Protein AF-A0A9Q1DW00-F1 (afdb_monomer_lite)

Secondary structure (DSSP, 8-state):
--HHHHHTTS-HHHHHHHHHH--SSS-HHHHHHTHHHHHTS-HHHHTT-HHHHHHHHHHHHHHHHHHHHHHHHTT-HHHHHHHHHHHHHHHHHHSS-HHHHHHHHHHHHHHHHHHHHHHHHHHTTS---SHHHHHHHHHHHHHHHHHHHHHHHHHHHHHHHHHHHHHHHHHHHHHHHHHTT-SS---HHHHHHHHHHHHHHHHHHHHHHHHHHHHHHHHHHHHHHHHHHIIIIIHHHHHHHHHHHHTT-------HHHHHHHHHHHHHHHHHHHHHHHHHHHHHH---TT-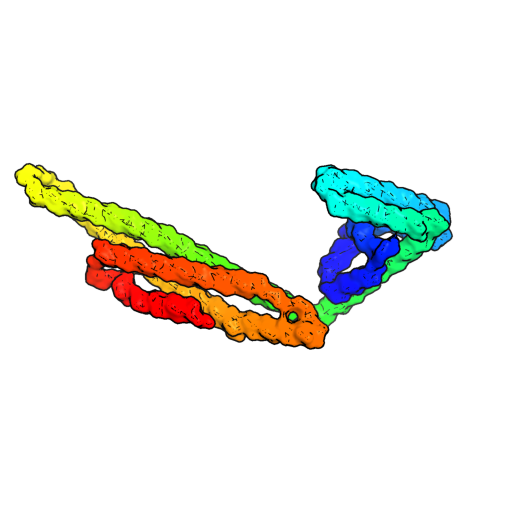HHHHHHHHHHHHHHHHHH-

Radius of gyration: 34.87 Å; chains: 1; bounding box: 71×35×104 Å

Sequence (310 aa):
MSQWFRLQQLESKYLEQVGQLYDDNFPMEIRQYLSHWIESHDWELAATNDSLATVRFHDLLAQLDDQYSRFALENNFLMQHNIRKIKRNLQDNFQEDPVHMAMIICSFLREEQKILAVAEKTEDNAGNSHSSVVVEKHKEMDHKVRDIKSRVQEIEQKIKSLEDLQDEHDFKYKTLQSREHEPNGTNQREIKREEMLIREMFIKMNMKREEVVRQMADVLNLVEQVENTLISEELPEWKRRHQIACIGGPPNACLDQLQTWFTSVAESLQQVRQHLKKLLELEQKYTYENDPITQKKSFLEDRTLLLFRT

pLDDT: mean 92.06, std 10.0, range [48.41, 98.69]

InterPro domains:
  IPR001217 Transcription factor STAT [PTHR11801] (1-309)
  IPR013799 STAT transcription factor, protein interaction [PF02865] (2-119)
  IPR013799 STAT transcription factor, protein interaction [SM00964] (2-122)
  IPR013800 STAT transcription factor, all-alpha domain [PF01017] (142-305)
  IPR015988 STAT transcription factor, coiled coil [SSF47655] (133-308)
  IPR036535 STAT transcription factor, N-terminal domain superfamily [G3DSA:1.10.532.10] (1-126)
  IPR036535 STAT transcription factor, N-terminal domain superfamily [SSF48092] (1-121)

Structure (mmCIF, N/CA/C/O backbone):
data_AF-A0A9Q1DW00-F1
#
_entry.id   AF-A0A9Q1DW00-F1
#
loop_
_atom_site.group_PDB
_atom_site.id
_atom_site.type_symbol
_atom_site.label_atom_id
_atom_site.label_alt_id
_atom_site.label_comp_id
_atom_site.label_asym_id
_atom_site.label_entity_id
_atom_site.label_seq_id
_atom_site.pdbx_PDB_ins_code
_atom_site.Cartn_x
_atom_site.Cartn_y
_atom_site.Cartn_z
_atom_site.occupancy
_atom_site.B_iso_or_equiv
_atom_site.auth_seq_id
_atom_site.auth_comp_id
_atom_site.auth_asym_id
_atom_site.auth_atom_id
_atom_site.pdbx_PDB_model_num
ATOM 1 N N . MET A 1 1 ? 18.967 21.085 -20.368 1.00 67.12 1 MET A N 1
ATOM 2 C CA . MET A 1 1 ? 18.198 19.835 -20.204 1.00 67.12 1 MET A CA 1
ATOM 3 C C . MET A 1 1 ? 18.508 18.986 -21.419 1.00 67.12 1 MET A C 1
ATOM 5 O O . MET A 1 1 ? 18.307 19.494 -22.518 1.00 67.12 1 MET A O 1
ATOM 9 N N . SER A 1 2 ? 19.103 17.809 -21.226 1.00 87.31 2 SER A N 1
ATOM 10 C CA . SER A 1 2 ? 19.575 16.956 -22.322 1.00 87.31 2 SER A CA 1
ATOM 11 C C . SER A 1 2 ? 18.419 16.453 -23.192 1.00 87.31 2 SER A C 1
ATOM 13 O O . SER A 1 2 ? 17.282 16.338 -22.724 1.00 87.31 2 SER A O 1
ATOM 15 N N . GLN A 1 3 ? 18.713 16.141 -24.453 1.00 93.19 3 GLN A N 1
ATOM 16 C CA . GLN A 1 3 ? 17.802 15.449 -25.367 1.00 93.19 3 GLN A CA 1
ATOM 17 C C . GLN A 1 3 ? 17.322 14.132 -24.746 1.00 93.19 3 GLN A C 1
ATOM 19 O O . GLN A 1 3 ? 16.131 13.830 -24.789 1.00 93.19 3 GLN A O 1
ATOM 24 N N . TRP A 1 4 ? 18.225 13.409 -24.078 1.00 95.50 4 TRP A N 1
ATOM 25 C CA . TRP A 1 4 ? 17.891 12.167 -23.382 1.00 95.50 4 TRP A CA 1
ATOM 26 C C . TRP A 1 4 ? 16.806 12.341 -22.325 1.00 95.50 4 TRP A C 1
ATOM 28 O O . TRP A 1 4 ? 15.846 11.578 -22.280 1.00 95.50 4 TRP A O 1
ATOM 38 N N . PHE A 1 5 ? 16.921 13.385 -21.500 1.00 92.56 5 PHE A N 1
ATOM 39 C CA . PHE A 1 5 ? 15.929 13.648 -20.464 1.00 92.56 5 PHE A CA 1
ATOM 40 C C . PHE A 1 5 ? 14.547 13.920 -21.066 1.00 92.56 5 PHE A C 1
ATOM 42 O O . PHE A 1 5 ? 13.551 13.467 -20.516 1.00 92.56 5 PHE A O 1
ATOM 49 N N . ARG A 1 6 ? 14.477 14.623 -22.206 1.00 93.00 6 ARG A N 1
ATOM 50 C CA . ARG A 1 6 ? 13.204 14.881 -22.899 1.00 93.00 6 ARG A CA 1
ATOM 51 C C . ARG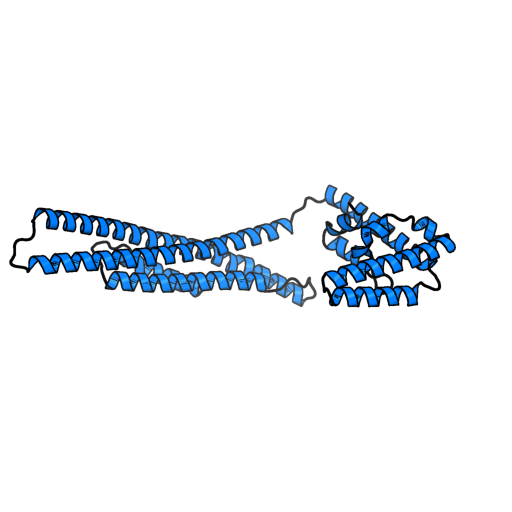 A 1 6 ? 12.566 13.592 -23.414 1.00 93.00 6 ARG A C 1
ATOM 53 O O . ARG A 1 6 ? 11.372 13.409 -23.222 1.00 93.00 6 ARG A O 1
ATOM 60 N N . LEU A 1 7 ? 13.357 12.686 -23.995 1.00 93.94 7 LEU A N 1
ATOM 61 C CA . LEU A 1 7 ? 12.866 11.377 -24.446 1.00 93.94 7 LEU A CA 1
ATOM 62 C C . LEU A 1 7 ? 12.265 10.570 -23.298 1.00 93.94 7 LEU A C 1
ATOM 64 O O . LEU A 1 7 ? 11.208 9.976 -23.464 1.00 93.94 7 LEU A O 1
ATOM 68 N N . GLN A 1 8 ? 12.897 10.597 -22.122 1.00 91.88 8 GLN A N 1
ATOM 69 C CA . GLN A 1 8 ? 12.427 9.874 -20.937 1.00 91.88 8 GLN A CA 1
ATOM 70 C C . GLN A 1 8 ? 11.078 10.362 -20.391 1.00 91.88 8 GLN A C 1
ATOM 72 O O . GLN A 1 8 ? 10.478 9.664 -19.578 1.00 91.88 8 GLN A O 1
ATOM 77 N N . GLN A 1 9 ? 10.603 11.539 -20.810 1.00 89.19 9 GLN A N 1
ATOM 78 C CA . GLN A 1 9 ? 9.283 12.054 -20.432 1.00 89.19 9 GLN A CA 1
ATOM 79 C C . GLN A 1 9 ? 8.170 11.633 -21.404 1.00 89.19 9 GLN A C 1
ATOM 81 O O . GLN A 1 9 ? 7.004 11.909 -21.135 1.00 89.19 9 GLN A O 1
ATOM 86 N N . LEU A 1 10 ? 8.505 10.990 -22.527 1.00 89.50 10 LEU A N 1
ATOM 87 C CA . LEU A 1 10 ? 7.523 10.586 -23.530 1.00 89.50 10 LEU A CA 1
ATOM 88 C C . LEU A 1 10 ? 6.699 9.368 -23.085 1.00 89.50 10 LEU A C 1
ATOM 90 O O . LEU A 1 10 ? 7.111 8.567 -22.246 1.00 89.50 10 LEU A O 1
ATOM 94 N N . GLU A 1 11 ? 5.533 9.185 -23.711 1.00 84.19 11 GLU A N 1
ATOM 95 C CA . GLU A 1 11 ? 4.703 7.991 -23.524 1.00 84.19 11 GLU A CA 1
ATOM 96 C C . GLU A 1 11 ? 5.436 6.689 -23.904 1.00 84.19 11 GLU A C 1
ATOM 98 O O . GLU A 1 11 ? 6.270 6.663 -24.813 1.00 84.19 11 GLU A O 1
ATOM 103 N N . SER A 1 12 ? 5.032 5.569 -23.285 1.00 83.62 12 SER A N 1
ATOM 104 C CA . SER A 1 12 ? 5.623 4.230 -23.487 1.00 83.62 12 SER A CA 1
ATOM 105 C C . SER A 1 12 ? 5.808 3.845 -24.959 1.00 83.62 12 SER A C 1
ATOM 107 O O . SER A 1 12 ? 6.826 3.264 -25.314 1.00 83.62 12 SER A O 1
ATOM 109 N N . LYS A 1 13 ? 4.865 4.215 -25.837 1.00 85.69 13 LYS A N 1
ATOM 110 C CA . LYS A 1 13 ? 4.931 3.905 -27.276 1.00 85.69 13 LYS A CA 1
ATOM 111 C C . LYS A 1 13 ? 6.138 4.539 -27.983 1.00 85.69 13 LYS A C 1
ATOM 113 O O . LYS A 1 13 ? 6.641 3.981 -28.951 1.00 85.69 13 LYS A O 1
ATOM 118 N N . TYR A 1 14 ? 6.591 5.705 -27.520 1.00 91.25 14 TYR A N 1
ATOM 119 C CA . TYR A 1 14 ? 7.783 6.372 -28.045 1.00 91.25 14 TYR A CA 1
ATOM 120 C C . TYR A 1 14 ? 9.047 5.832 -27.379 1.00 91.25 14 TYR A C 1
ATOM 122 O O . TYR A 1 14 ? 10.055 5.652 -28.054 1.00 91.25 14 TYR A O 1
ATOM 130 N N . LEU A 1 15 ? 8.984 5.503 -26.084 1.00 92.00 15 LEU A N 1
ATOM 131 C CA . LEU A 1 15 ? 10.088 4.846 -25.379 1.00 92.00 15 LEU A CA 1
ATOM 132 C C . LEU A 1 15 ? 10.423 3.474 -25.983 1.00 92.00 15 LEU A C 1
ATOM 134 O O . LEU A 1 15 ? 11.596 3.127 -26.074 1.00 92.00 15 LEU A O 1
ATOM 138 N N . GLU A 1 16 ? 9.428 2.721 -26.459 1.00 89.88 16 GLU A N 1
ATOM 139 C CA . GLU A 1 16 ? 9.647 1.477 -27.210 1.00 89.88 16 GLU A CA 1
ATOM 140 C C . GLU A 1 16 ? 10.412 1.716 -28.520 1.00 89.88 16 GLU A C 1
ATOM 142 O O . GLU A 1 16 ? 11.324 0.955 -28.837 1.00 89.88 16 GLU A O 1
ATOM 147 N N . GLN A 1 17 ? 10.100 2.792 -29.254 1.00 91.62 17 GLN A N 1
ATOM 148 C CA . GLN A 1 17 ? 10.843 3.166 -30.466 1.00 91.62 17 GLN A CA 1
ATOM 149 C C . GLN A 1 17 ? 12.286 3.554 -30.140 1.00 91.62 17 GLN A C 1
ATOM 151 O O . GLN A 1 17 ? 13.200 3.114 -30.829 1.00 91.62 17 GLN A O 1
ATOM 156 N N . VAL A 1 18 ? 12.506 4.315 -29.060 1.00 94.56 18 VAL A N 1
ATOM 157 C CA . VAL A 1 18 ? 13.859 4.616 -28.563 1.00 94.56 18 VAL A CA 1
ATOM 158 C C . VAL A 1 18 ? 14.589 3.322 -28.202 1.00 94.56 18 VAL A C 1
ATOM 160 O O . VAL A 1 18 ? 15.748 3.157 -28.566 1.00 94.56 18 VAL A O 1
ATOM 163 N N . GLY A 1 19 ? 13.910 2.378 -27.544 1.00 92.06 19 GLY A N 1
ATOM 164 C CA . GLY A 1 19 ? 14.457 1.070 -27.184 1.00 92.06 19 GLY A CA 1
ATOM 165 C C . GLY A 1 19 ? 14.949 0.251 -28.375 1.00 92.06 19 GLY A C 1
ATOM 166 O O . GLY A 1 19 ? 15.968 -0.416 -28.259 1.00 92.06 19 GLY A O 1
ATOM 167 N N . GLN A 1 20 ? 14.279 0.347 -29.525 1.00 92.81 20 GLN A N 1
ATOM 168 C CA . GLN A 1 20 ? 14.673 -0.352 -30.754 1.00 92.81 20 GLN A CA 1
ATOM 169 C C . GLN A 1 20 ? 15.932 0.224 -31.419 1.00 92.81 20 GLN A C 1
ATOM 171 O O . GLN A 1 20 ? 16.505 -0.443 -32.279 1.00 92.81 20 GLN A O 1
ATOM 176 N N . LEU A 1 21 ? 16.361 1.439 -31.053 1.00 93.38 21 LEU A N 1
ATOM 177 C CA . LEU A 1 21 ? 17.584 2.039 -31.594 1.00 93.38 21 LEU A CA 1
ATOM 178 C C . LEU A 1 21 ? 18.841 1.414 -30.988 1.00 93.38 21 LEU A C 1
ATOM 180 O O . LEU A 1 21 ? 19.841 1.283 -31.679 1.00 93.38 21 LEU A O 1
ATOM 184 N N . TYR A 1 22 ? 18.798 1.040 -29.710 1.00 94.62 22 TYR A N 1
ATOM 185 C CA . TYR A 1 22 ? 19.974 0.610 -28.960 1.00 94.62 22 TYR A CA 1
ATOM 186 C C . TYR A 1 22 ? 20.092 -0.915 -28.928 1.00 94.62 22 TYR A C 1
ATOM 188 O O . TYR A 1 22 ? 19.136 -1.614 -28.593 1.00 94.62 22 TYR A O 1
ATOM 196 N N . ASP A 1 23 ? 21.285 -1.426 -29.227 1.00 90.56 23 ASP A N 1
ATOM 197 C CA . ASP A 1 23 ? 21.598 -2.854 -29.281 1.00 90.56 23 ASP A CA 1
ATOM 198 C C . ASP A 1 23 ? 22.891 -3.183 -28.506 1.00 90.56 23 ASP A C 1
ATOM 200 O O . ASP A 1 23 ? 23.482 -2.332 -27.841 1.00 90.56 23 ASP A O 1
ATOM 204 N N . ASP A 1 24 ? 23.350 -4.435 -28.584 1.00 85.88 24 ASP A N 1
ATOM 205 C CA . ASP A 1 24 ? 24.580 -4.875 -27.913 1.00 85.88 24 ASP A CA 1
ATOM 206 C C . ASP A 1 24 ? 25.859 -4.214 -28.471 1.00 85.88 24 ASP A C 1
ATOM 208 O O . ASP A 1 24 ? 26.897 -4.229 -27.796 1.00 85.88 24 ASP A O 1
ATOM 212 N N . ASN A 1 25 ? 25.806 -3.641 -29.682 1.00 83.00 25 ASN A N 1
ATOM 213 C CA . ASN A 1 25 ? 26.941 -2.962 -30.306 1.00 83.00 25 ASN A CA 1
ATOM 214 C C . ASN A 1 25 ? 27.096 -1.550 -29.745 1.00 83.00 25 ASN A C 1
ATOM 216 O O . ASN A 1 25 ? 28.211 -1.143 -29.419 1.00 83.00 25 ASN A O 1
ATOM 220 N N . PHE A 1 26 ? 25.990 -0.821 -29.587 1.00 90.38 26 PHE A N 1
ATOM 221 C CA . PHE A 1 26 ? 25.974 0.478 -28.922 1.00 90.38 26 PHE A CA 1
ATOM 222 C C . PHE A 1 26 ? 24.875 0.523 -27.843 1.00 90.38 26 PHE A C 1
ATOM 224 O O . PHE A 1 26 ? 23.755 0.962 -28.112 1.00 90.38 26 PHE A O 1
ATOM 231 N N . PRO A 1 27 ? 25.185 0.071 -26.613 1.00 92.31 27 PRO A N 1
ATOM 232 C CA . PRO A 1 27 ? 24.186 -0.131 -25.569 1.00 92.31 27 PRO A CA 1
ATOM 233 C C . PRO A 1 27 ? 23.632 1.174 -24.987 1.00 92.31 27 PRO A C 1
ATOM 235 O O . PRO A 1 27 ? 24.347 2.169 -24.808 1.00 92.31 27 PRO A O 1
ATOM 238 N N . MET A 1 28 ? 22.345 1.146 -24.627 1.00 95.00 28 MET A N 1
ATOM 239 C CA . MET A 1 28 ? 21.599 2.290 -24.086 1.00 95.00 28 MET A CA 1
ATOM 240 C C . MET A 1 28 ? 22.220 2.850 -22.798 1.00 95.00 28 MET A C 1
ATOM 242 O O . MET A 1 28 ? 22.090 4.035 -22.502 1.00 95.00 28 MET A O 1
ATOM 246 N N . GLU A 1 29 ? 22.945 2.040 -22.033 1.00 94.75 29 GLU A N 1
ATOM 247 C CA . GLU A 1 29 ? 23.660 2.466 -20.834 1.00 94.75 29 GLU A CA 1
ATOM 248 C C . GLU A 1 29 ? 24.698 3.555 -21.137 1.00 94.75 29 GLU A C 1
ATOM 250 O O . GLU A 1 29 ? 24.840 4.497 -20.354 1.00 94.75 29 GLU A O 1
ATOM 255 N N . ILE A 1 30 ? 25.382 3.491 -22.289 1.00 93.75 30 ILE A N 1
ATOM 256 C CA . ILE A 1 30 ? 26.303 4.557 -22.717 1.00 93.75 30 ILE A CA 1
ATOM 257 C C . ILE A 1 30 ? 25.508 5.846 -22.912 1.00 93.75 30 ILE A C 1
ATOM 259 O O . ILE A 1 30 ? 25.873 6.898 -22.382 1.00 93.75 30 ILE A O 1
ATOM 263 N N . ARG A 1 31 ? 24.383 5.750 -23.630 1.00 94.44 31 ARG A N 1
ATOM 264 C CA . ARG A 1 31 ? 23.491 6.880 -23.880 1.00 94.44 31 ARG A CA 1
ATOM 265 C C . ARG A 1 31 ? 22.964 7.492 -22.583 1.00 94.44 31 ARG A C 1
ATOM 267 O O . ARG A 1 31 ? 22.965 8.716 -22.469 1.00 94.44 31 ARG A O 1
ATOM 274 N N . GLN A 1 32 ? 22.570 6.670 -21.610 1.00 94.81 32 GLN A N 1
ATOM 275 C CA . GLN A 1 32 ? 22.061 7.087 -20.303 1.00 94.81 32 GLN A CA 1
ATOM 276 C C . GLN A 1 32 ? 23.128 7.836 -19.495 1.00 94.81 32 GLN A C 1
ATOM 278 O O . GLN A 1 32 ? 22.909 8.982 -19.087 1.00 94.81 32 GLN A O 1
ATOM 283 N N . TYR A 1 33 ? 24.284 7.209 -19.260 1.00 94.44 33 TYR A N 1
ATOM 284 C CA . TYR A 1 33 ? 25.292 7.737 -18.335 1.00 94.44 33 TYR A CA 1
ATOM 285 C C . TYR A 1 33 ? 26.136 8.858 -18.931 1.00 94.44 33 TYR A C 1
ATOM 287 O O . TYR A 1 33 ? 26.574 9.751 -18.206 1.00 94.44 33 TYR A O 1
ATOM 295 N N . LEU A 1 34 ? 26.333 8.844 -20.249 1.00 95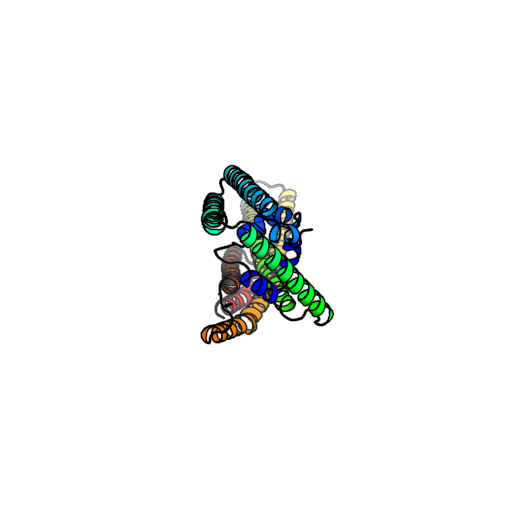.88 34 LEU A N 1
ATOM 296 C CA . LEU A 1 34 ? 27.145 9.829 -20.959 1.00 95.88 34 LEU A CA 1
ATOM 297 C C . LEU A 1 34 ? 26.303 10.774 -21.817 1.00 95.88 34 LEU A C 1
ATOM 299 O O . LEU A 1 34 ? 26.852 11.465 -22.667 1.00 95.88 34 LEU A O 1
ATOM 303 N N . SER A 1 35 ? 24.992 10.858 -21.571 1.00 96.00 35 SER A N 1
ATOM 304 C CA . SER A 1 35 ? 24.047 11.666 -22.357 1.00 96.00 35 SER A CA 1
ATOM 305 C C . SER A 1 35 ? 24.536 13.084 -22.649 1.00 96.00 35 SER A C 1
ATOM 307 O O . SER A 1 35 ? 24.574 13.498 -23.801 1.00 96.00 35 SER A O 1
ATOM 309 N N . HIS A 1 36 ? 24.960 13.809 -21.615 1.00 94.69 36 HIS A N 1
ATOM 310 C CA . HIS A 1 36 ? 25.426 15.189 -21.744 1.00 94.69 36 HIS A CA 1
ATOM 311 C C . HIS A 1 36 ? 26.722 15.304 -22.551 1.00 94.69 36 HIS A C 1
ATOM 313 O O . HIS A 1 36 ? 26.873 16.241 -23.327 1.00 94.69 36 HIS A O 1
ATOM 319 N N . TRP A 1 37 ? 27.648 14.358 -22.368 1.00 96.69 37 TRP A N 1
ATOM 320 C CA . TRP A 1 37 ? 28.915 14.338 -23.095 1.00 96.69 37 TRP A CA 1
ATOM 321 C C . TRP A 1 37 ? 28.694 13.956 -24.559 1.00 96.69 37 TRP A C 1
ATOM 323 O O . TRP A 1 37 ? 29.223 14.603 -25.450 1.00 96.69 37 TRP A O 1
ATOM 333 N N . ILE A 1 38 ? 27.861 12.954 -24.837 1.00 96.81 38 ILE A N 1
ATOM 334 C CA . ILE A 1 38 ? 27.510 12.571 -26.206 1.00 96.81 38 ILE A CA 1
ATOM 335 C C . ILE A 1 38 ? 26.862 13.757 -26.925 1.00 96.81 38 ILE A C 1
ATOM 337 O O . ILE A 1 38 ? 27.293 14.127 -28.009 1.00 96.81 38 ILE A O 1
ATOM 341 N N . GLU A 1 39 ? 25.879 14.410 -26.310 1.00 96.62 39 GLU A N 1
ATOM 342 C CA . GLU A 1 39 ? 25.156 15.526 -26.931 1.00 96.62 39 GLU A CA 1
ATOM 343 C C . GLU A 1 39 ? 26.013 16.789 -27.131 1.00 96.62 39 GLU A C 1
ATOM 345 O O . GLU A 1 39 ? 25.641 17.653 -27.922 1.00 96.62 39 GLU A O 1
ATOM 350 N N . SER A 1 40 ? 27.158 16.920 -26.451 1.00 96.25 40 SER A N 1
ATOM 351 C CA . SER A 1 40 ? 28.033 18.092 -26.586 1.00 96.25 40 SER A CA 1
ATOM 352 C C . SER A 1 40 ? 28.993 18.037 -27.780 1.00 96.25 40 SER A C 1
ATOM 354 O O . SER A 1 40 ? 29.743 18.991 -27.985 1.00 96.25 40 SER A O 1
ATOM 356 N N . HIS A 1 41 ? 29.024 16.939 -28.540 1.00 96.06 41 HIS A N 1
ATOM 357 C CA . HIS A 1 41 ? 29.973 16.740 -29.639 1.00 96.06 41 HIS A CA 1
ATOM 358 C C . HIS A 1 41 ? 29.303 16.751 -31.015 1.00 96.06 41 HIS A C 1
ATOM 360 O O . HIS A 1 41 ? 28.177 16.293 -31.191 1.00 96.06 41 HIS A O 1
ATOM 366 N N . ASP A 1 42 ? 30.047 17.234 -32.013 1.00 95.94 42 ASP A N 1
ATOM 367 C CA . ASP A 1 42 ? 29.646 17.201 -33.419 1.00 95.94 42 ASP A CA 1
ATOM 368 C C . ASP A 1 42 ? 29.978 15.836 -34.044 1.00 95.94 42 ASP A C 1
ATOM 370 O O . ASP A 1 42 ? 31.065 15.605 -34.587 1.00 95.94 42 ASP A O 1
ATOM 374 N N . TRP A 1 43 ? 29.034 14.905 -33.919 1.00 97.00 43 TRP A N 1
ATOM 375 C CA . TRP A 1 43 ? 29.163 13.559 -34.476 1.00 97.00 43 TRP A CA 1
ATOM 376 C C . TRP A 1 43 ? 29.035 13.516 -36.000 1.00 97.00 43 TRP A C 1
ATOM 378 O O . TRP A 1 43 ? 29.516 12.566 -36.608 1.00 97.00 43 TRP A O 1
ATOM 388 N N . GLU A 1 44 ? 28.437 14.530 -36.630 1.00 96.19 44 GLU A N 1
ATOM 389 C CA . GLU A 1 44 ? 28.362 14.624 -38.093 1.00 96.19 44 GLU A CA 1
ATOM 390 C C . GLU A 1 44 ? 29.743 14.920 -38.687 1.00 96.19 44 GLU A C 1
ATOM 392 O O . GLU A 1 44 ? 30.167 14.270 -39.647 1.00 96.19 44 GLU A O 1
ATOM 397 N N . LEU A 1 45 ? 30.495 15.824 -38.055 1.00 96.25 45 LEU A N 1
ATOM 398 C CA . LEU A 1 45 ? 31.888 16.060 -38.416 1.00 96.25 45 LEU A CA 1
ATOM 399 C C . LEU A 1 45 ? 32.770 14.840 -38.109 1.00 96.25 45 LEU A C 1
ATOM 401 O O . LEU A 1 45 ? 33.588 14.450 -38.942 1.00 96.25 45 LEU A O 1
ATOM 405 N N . ALA A 1 46 ? 32.603 14.210 -36.941 1.00 96.44 46 ALA A N 1
ATOM 406 C CA . ALA A 1 46 ? 33.376 13.017 -36.582 1.00 96.44 46 ALA A CA 1
ATOM 407 C C . ALA A 1 46 ? 33.121 11.845 -37.549 1.00 96.44 46 ALA A C 1
ATOM 409 O O . ALA A 1 46 ? 34.061 11.162 -37.935 1.00 96.44 46 ALA A O 1
ATOM 410 N N . ALA A 1 47 ? 31.888 11.667 -38.029 1.00 96.38 47 ALA A N 1
ATOM 411 C CA . ALA A 1 47 ? 31.523 10.623 -38.991 1.00 96.38 47 ALA A CA 1
ATOM 412 C C . ALA A 1 47 ? 32.167 10.782 -40.384 1.00 96.38 47 ALA A C 1
ATOM 414 O O . ALA A 1 47 ? 32.058 9.884 -41.214 1.00 96.38 47 ALA A O 1
ATOM 415 N N . THR A 1 48 ? 32.826 11.910 -40.667 1.00 95.81 48 THR A N 1
ATOM 416 C CA . THR A 1 48 ? 33.504 12.168 -41.951 1.00 95.81 48 THR A CA 1
ATOM 417 C C . THR A 1 48 ? 35.003 12.436 -41.803 1.00 95.81 48 THR A C 1
ATOM 419 O O . THR A 1 48 ? 35.693 12.648 -42.801 1.00 95.81 48 THR A O 1
ATOM 422 N N . ASN A 1 49 ? 35.530 12.405 -40.575 1.00 96.69 49 ASN A N 1
ATOM 423 C CA . ASN A 1 49 ? 36.925 12.698 -40.272 1.00 96.69 49 ASN A CA 1
ATOM 424 C C . ASN A 1 49 ? 37.518 11.632 -39.344 1.00 96.69 49 ASN A C 1
ATOM 426 O O . ASN A 1 49 ? 37.303 11.659 -38.134 1.00 96.69 49 ASN A O 1
ATOM 430 N N . ASP A 1 50 ? 38.336 10.756 -39.921 1.00 95.69 50 ASP A N 1
ATOM 431 C CA . ASP A 1 50 ? 38.984 9.626 -39.248 1.00 95.69 50 ASP A CA 1
ATOM 432 C C . ASP A 1 50 ? 39.804 10.020 -38.008 1.00 95.69 50 ASP A C 1
ATOM 434 O O . ASP A 1 50 ? 39.666 9.436 -36.930 1.00 95.69 50 ASP A O 1
ATOM 438 N N . SER A 1 51 ? 40.589 11.095 -38.118 1.00 96.19 51 SER A N 1
ATOM 439 C CA . SER A 1 51 ? 41.404 11.585 -37.001 1.00 96.19 51 SER A CA 1
ATOM 440 C C . SER A 1 51 ? 40.543 12.074 -35.834 1.00 96.19 51 SER A C 1
ATOM 442 O O . SER A 1 51 ? 40.840 11.790 -34.673 1.00 96.19 51 SER A O 1
ATOM 444 N N . LEU A 1 52 ? 39.442 12.769 -36.133 1.00 97.25 52 LEU A N 1
ATOM 445 C CA . LEU A 1 52 ? 38.518 13.259 -35.118 1.00 97.25 52 LEU A CA 1
ATOM 446 C C . LEU A 1 52 ? 37.711 12.110 -34.508 1.00 97.25 52 LEU A C 1
ATOM 448 O O . LEU A 1 52 ? 37.530 12.090 -33.292 1.00 97.25 52 LEU A O 1
ATOM 452 N N . ALA A 1 53 ? 37.262 11.152 -35.321 1.00 97.38 53 ALA A N 1
ATOM 453 C CA . ALA A 1 53 ? 36.564 9.959 -34.855 1.00 97.38 53 ALA A CA 1
ATOM 454 C C . ALA A 1 53 ? 37.428 9.152 -33.879 1.00 97.38 53 ALA A C 1
ATOM 456 O O . ALA A 1 53 ? 36.960 8.787 -32.802 1.00 97.38 53 ALA A O 1
ATOM 457 N N . THR A 1 54 ? 38.709 8.964 -34.205 1.00 97.94 54 THR A N 1
ATOM 458 C CA . THR A 1 54 ? 39.677 8.263 -33.350 1.00 97.94 54 THR A CA 1
ATOM 459 C C . THR A 1 54 ? 39.865 8.972 -32.009 1.00 97.94 54 THR A C 1
ATOM 461 O O . THR A 1 54 ? 39.813 8.338 -30.954 1.00 97.94 54 THR A O 1
ATOM 464 N N . VAL A 1 55 ? 40.017 10.303 -32.017 1.00 98.12 55 VAL A N 1
ATOM 465 C CA . VAL A 1 55 ? 40.100 11.093 -30.775 1.00 98.12 55 VAL A CA 1
ATOM 466 C C . VAL A 1 55 ? 38.824 10.934 -29.947 1.00 98.12 55 VAL A C 1
ATOM 468 O O . VAL A 1 55 ? 38.898 10.623 -28.761 1.00 98.12 55 VAL A O 1
ATOM 471 N N . ARG A 1 56 ? 37.646 11.069 -30.570 1.00 97.88 56 ARG A N 1
ATOM 472 C CA . ARG A 1 56 ? 36.353 10.937 -29.880 1.00 97.88 56 ARG A CA 1
ATOM 473 C C . ARG A 1 56 ? 36.116 9.547 -29.314 1.00 97.88 56 ARG A C 1
ATOM 475 O O . ARG A 1 56 ? 35.517 9.428 -28.249 1.00 97.88 56 ARG A O 1
ATOM 482 N N . PHE A 1 57 ? 36.588 8.511 -29.995 1.00 98.00 57 PHE A N 1
ATOM 483 C CA . PHE A 1 57 ? 36.525 7.144 -29.503 1.00 98.00 57 PHE A CA 1
ATOM 484 C C . PHE A 1 57 ? 37.343 6.971 -28.220 1.00 98.00 57 PHE A C 1
ATOM 486 O O . PHE A 1 57 ? 36.823 6.480 -27.219 1.00 98.00 57 PHE A O 1
ATOM 493 N N . HIS A 1 58 ? 38.588 7.446 -28.195 1.00 98.12 58 HIS A N 1
ATOM 494 C CA . HIS A 1 58 ? 39.399 7.384 -26.980 1.00 98.12 58 HIS A CA 1
ATOM 495 C C . HIS A 1 58 ? 38.860 8.277 -25.855 1.00 98.12 58 HIS A C 1
ATOM 497 O O . HIS A 1 58 ? 38.870 7.852 -24.698 1.00 98.12 58 HIS A O 1
ATOM 503 N N . ASP A 1 59 ? 38.320 9.456 -26.179 1.00 98.25 59 ASP A N 1
ATOM 504 C CA . ASP A 1 59 ? 37.638 10.307 -25.200 1.00 98.25 59 ASP A CA 1
ATOM 505 C C . ASP A 1 59 ? 36.432 9.576 -24.581 1.00 98.25 59 ASP A C 1
ATOM 507 O O . ASP A 1 59 ? 36.250 9.608 -23.364 1.00 98.25 59 ASP A O 1
ATOM 511 N N . LEU A 1 60 ? 35.634 8.866 -25.390 1.00 97.62 60 LEU A N 1
ATOM 512 C CA . LEU A 1 60 ? 34.503 8.065 -24.913 1.00 97.62 60 LEU A CA 1
ATOM 513 C C . LEU A 1 60 ? 34.962 6.953 -23.958 1.00 97.62 60 LEU A C 1
ATOM 515 O O . LEU A 1 60 ? 34.361 6.760 -22.900 1.00 97.62 60 LEU A O 1
ATOM 519 N N . LEU A 1 61 ? 36.043 6.240 -24.290 1.00 97.81 61 LEU A N 1
ATOM 520 C CA . LEU A 1 61 ? 36.609 5.216 -23.406 1.00 97.81 61 LEU A CA 1
ATOM 521 C C . LEU A 1 61 ? 37.078 5.810 -22.069 1.00 97.81 61 LEU A C 1
ATOM 523 O O . LEU A 1 61 ? 36.867 5.186 -21.029 1.00 97.81 61 LEU A O 1
ATOM 527 N N . ALA A 1 62 ? 37.659 7.012 -22.085 1.00 98.00 62 ALA A N 1
ATOM 528 C CA . ALA A 1 62 ? 38.049 7.726 -20.871 1.00 98.00 62 ALA A CA 1
ATOM 529 C C . ALA A 1 62 ? 36.826 8.157 -20.044 1.00 98.00 62 ALA A C 1
ATOM 531 O O . ALA A 1 62 ? 36.812 7.982 -18.827 1.00 98.00 62 ALA A O 1
ATOM 532 N N . GLN A 1 63 ? 35.753 8.628 -20.690 1.00 98.06 63 GLN A N 1
ATOM 533 C CA . GLN A 1 63 ? 34.492 8.910 -19.997 1.00 98.06 63 GLN A CA 1
ATOM 534 C C . GLN A 1 63 ? 33.920 7.659 -19.314 1.00 98.06 63 GLN A C 1
ATOM 536 O O . GLN A 1 63 ? 33.393 7.753 -18.207 1.00 98.06 63 GLN A O 1
ATOM 541 N N . LEU A 1 64 ? 34.040 6.479 -19.930 1.00 97.31 64 LEU A N 1
ATOM 542 C CA . LEU A 1 64 ? 33.621 5.220 -19.305 1.00 97.31 64 LEU A CA 1
ATOM 543 C C . LEU A 1 64 ? 34.488 4.847 -18.092 1.00 97.31 64 LEU A C 1
ATOM 545 O O . LEU A 1 64 ? 33.949 4.323 -17.118 1.00 97.31 64 LEU A O 1
ATOM 549 N N . ASP A 1 65 ? 35.789 5.146 -18.103 1.00 97.62 65 ASP A N 1
ATOM 550 C CA . ASP A 1 65 ? 36.666 4.951 -16.936 1.00 97.62 65 ASP A CA 1
ATOM 551 C C . ASP A 1 65 ? 36.296 5.879 -15.770 1.00 97.62 65 ASP A C 1
ATOM 553 O O . ASP A 1 65 ? 36.259 5.454 -14.606 1.00 97.62 65 ASP A O 1
ATOM 557 N N . ASP A 1 66 ? 35.941 7.127 -16.077 1.00 97.44 66 ASP A N 1
ATOM 558 C CA . ASP A 1 66 ? 35.435 8.073 -15.085 1.00 97.44 66 ASP A CA 1
ATOM 559 C C . ASP A 1 66 ? 34.110 7.583 -14.482 1.00 97.44 66 ASP A C 1
ATOM 561 O O . ASP A 1 66 ? 33.943 7.597 -13.258 1.00 97.44 66 ASP A O 1
ATOM 565 N N . GLN A 1 67 ? 33.172 7.093 -15.306 1.00 95.75 67 GLN A N 1
ATOM 566 C CA . GLN A 1 67 ? 31.914 6.515 -14.806 1.00 95.75 67 GLN A CA 1
ATOM 567 C C . GLN A 1 67 ? 32.144 5.245 -13.988 1.00 95.75 67 GLN A C 1
ATOM 569 O O . GLN A 1 67 ? 31.526 5.069 -12.938 1.00 95.75 67 GLN A O 1
ATOM 574 N N . TYR A 1 68 ? 33.065 4.379 -14.415 1.00 97.06 68 TYR A N 1
ATOM 575 C CA . TYR A 1 68 ? 33.453 3.202 -13.645 1.00 97.06 68 TYR A CA 1
ATOM 576 C C . TYR A 1 68 ? 33.945 3.596 -12.245 1.00 97.06 68 TYR A C 1
ATOM 578 O O . TYR A 1 68 ? 33.520 3.007 -11.249 1.00 97.06 68 TYR A O 1
ATOM 586 N N . SER A 1 69 ? 34.788 4.627 -12.157 1.00 97.19 69 SER A N 1
ATOM 587 C CA . SER A 1 69 ? 35.312 5.136 -10.885 1.00 97.19 69 SER A CA 1
ATOM 588 C C . SER A 1 69 ? 34.203 5.691 -9.987 1.00 97.19 69 SER A C 1
ATOM 590 O O . SER A 1 69 ? 34.210 5.447 -8.781 1.00 97.19 69 SER A O 1
ATOM 592 N N . ARG A 1 70 ? 33.196 6.365 -10.558 1.00 96.12 70 ARG A N 1
ATOM 593 C CA . ARG A 1 70 ? 32.008 6.821 -9.810 1.00 96.12 70 ARG A CA 1
ATOM 594 C C . ARG A 1 70 ? 31.215 5.646 -9.237 1.00 96.12 70 ARG A C 1
ATOM 596 O O . ARG A 1 70 ? 30.933 5.632 -8.042 1.00 96.12 70 ARG A O 1
ATOM 603 N N . PHE A 1 71 ? 30.950 4.610 -10.034 1.00 96.31 71 PHE A N 1
ATOM 604 C CA . PHE A 1 71 ? 30.271 3.406 -9.541 1.00 96.31 71 PHE A CA 1
ATOM 605 C C . PHE A 1 71 ? 31.100 2.610 -8.527 1.00 96.31 71 PHE A C 1
ATOM 607 O O . PHE A 1 71 ? 30.530 1.909 -7.686 1.00 96.31 71 PHE A O 1
ATOM 614 N N . ALA A 1 72 ? 32.430 2.711 -8.577 1.00 95.19 72 ALA A N 1
ATOM 615 C CA . ALA A 1 72 ? 33.313 2.161 -7.553 1.00 95.19 72 ALA A CA 1
ATOM 616 C C . ALA A 1 72 ? 33.141 2.872 -6.207 1.00 95.19 72 ALA A C 1
ATOM 618 O O . ALA A 1 72 ? 33.013 2.200 -5.185 1.00 95.19 72 ALA A O 1
ATOM 619 N N . LEU A 1 73 ? 33.050 4.206 -6.206 1.00 96.38 73 LEU A N 1
ATOM 620 C CA . LEU A 1 73 ? 32.785 4.990 -4.994 1.00 96.38 73 LEU A CA 1
ATOM 621 C C . LEU A 1 73 ? 31.412 4.670 -4.383 1.00 96.38 73 LEU A C 1
ATOM 623 O O . LEU A 1 73 ? 31.276 4.613 -3.163 1.00 96.38 73 LEU A O 1
ATOM 627 N N . GLU A 1 74 ? 30.410 4.408 -5.221 1.00 95.31 74 GLU A N 1
ATOM 628 C CA . GLU A 1 74 ? 29.056 4.024 -4.797 1.00 95.31 74 GLU A CA 1
ATOM 629 C C . GLU A 1 74 ? 28.932 2.541 -4.397 1.00 95.31 74 GLU A C 1
ATOM 631 O O . GLU A 1 74 ? 27.852 2.095 -4.014 1.00 95.31 74 GLU A O 1
ATOM 636 N N . ASN A 1 75 ? 30.012 1.753 -4.489 1.00 94.00 75 ASN A N 1
ATOM 637 C CA . ASN A 1 75 ? 30.002 0.295 -4.313 1.00 94.00 75 ASN A CA 1
ATOM 638 C C . ASN A 1 75 ? 28.968 -0.432 -5.201 1.00 94.00 75 ASN A C 1
ATOM 640 O O . ASN A 1 75 ? 28.485 -1.516 -4.865 1.00 94.00 75 ASN A O 1
ATOM 644 N N . ASN A 1 76 ? 28.638 0.132 -6.367 1.00 94.00 76 ASN A N 1
ATOM 645 C CA . ASN A 1 76 ? 27.656 -0.435 -7.285 1.00 94.00 76 ASN A CA 1
ATOM 646 C C . ASN A 1 76 ? 28.301 -1.493 -8.192 1.00 94.00 76 ASN A C 1
ATOM 648 O O . ASN A 1 76 ? 28.683 -1.227 -9.334 1.00 94.00 76 ASN A O 1
ATOM 652 N N . PHE A 1 77 ? 28.451 -2.707 -7.657 1.00 95.69 77 PHE A N 1
ATOM 653 C CA . PHE A 1 77 ? 29.120 -3.821 -8.337 1.00 95.69 77 PHE A CA 1
ATOM 654 C C . PHE A 1 77 ? 28.507 -4.152 -9.706 1.00 95.69 77 PHE A C 1
ATOM 656 O O . PHE A 1 77 ? 29.241 -4.390 -10.667 1.00 95.69 77 PHE A O 1
ATOM 663 N N . LEU A 1 78 ? 27.173 -4.134 -9.811 1.00 96.31 78 LEU A N 1
ATOM 664 C CA . LEU A 1 78 ? 26.467 -4.435 -11.057 1.00 96.31 78 LEU A CA 1
ATOM 665 C C . LEU A 1 78 ? 26.833 -3.429 -12.154 1.00 96.31 78 LEU A C 1
ATOM 667 O O . LEU A 1 78 ? 27.218 -3.825 -13.254 1.00 96.31 78 LEU A O 1
ATOM 671 N N . MET A 1 79 ? 26.781 -2.133 -11.841 1.00 94.81 79 MET A N 1
ATOM 672 C CA . MET A 1 79 ? 27.083 -1.090 -12.825 1.00 94.81 79 MET A CA 1
ATOM 673 C C . MET A 1 79 ? 28.567 -1.051 -13.190 1.00 94.81 79 MET A C 1
ATOM 675 O O . MET A 1 79 ? 28.903 -0.886 -14.361 1.00 94.81 79 MET A O 1
ATOM 679 N N . GLN A 1 80 ? 29.466 -1.319 -12.238 1.00 96.00 80 GLN A N 1
ATOM 680 C CA . GLN A 1 80 ? 30.893 -1.500 -12.530 1.00 96.00 80 GLN A CA 1
ATOM 681 C C . GLN A 1 80 ? 31.143 -2.647 -13.516 1.00 96.00 80 GLN A C 1
ATOM 683 O O . GLN A 1 80 ? 31.916 -2.498 -14.467 1.00 96.00 80 GLN A O 1
ATOM 688 N N . HIS A 1 81 ? 30.496 -3.795 -13.299 1.00 95.56 81 HIS A N 1
ATOM 689 C CA . HIS A 1 81 ? 30.600 -4.940 -14.198 1.00 95.56 81 HIS A CA 1
ATOM 690 C C . HIS A 1 81 ? 30.087 -4.593 -15.603 1.00 95.56 81 HIS A C 1
ATOM 692 O O . HIS A 1 81 ? 30.773 -4.873 -16.591 1.00 95.56 81 HIS A O 1
ATOM 698 N N . ASN A 1 82 ? 28.925 -3.939 -15.689 1.00 95.06 82 ASN A N 1
ATOM 699 C CA . ASN A 1 82 ? 28.307 -3.554 -16.956 1.00 95.06 82 ASN A CA 1
ATOM 700 C C . ASN A 1 82 ? 29.182 -2.570 -17.737 1.00 95.06 82 ASN A C 1
ATOM 702 O O . ASN A 1 82 ? 29.526 -2.864 -18.878 1.00 95.06 82 ASN A O 1
ATOM 706 N N . ILE A 1 83 ? 29.649 -1.477 -17.120 1.00 95.81 83 ILE A N 1
ATOM 707 C CA . ILE A 1 83 ? 30.543 -0.511 -17.784 1.00 95.81 83 ILE A CA 1
ATOM 708 C C . ILE A 1 83 ? 31.827 -1.181 -18.277 1.00 95.81 83 ILE A C 1
ATOM 710 O O . ILE A 1 83 ? 32.265 -0.928 -19.398 1.00 95.81 83 ILE A O 1
ATOM 714 N N . ARG A 1 84 ? 32.410 -2.104 -17.500 1.00 95.75 84 ARG A N 1
ATOM 715 C CA . ARG A 1 84 ? 33.607 -2.845 -17.930 1.00 95.75 84 ARG A CA 1
ATOM 716 C C . ARG A 1 84 ? 33.336 -3.767 -19.123 1.00 95.75 84 ARG A C 1
ATOM 718 O O . ARG A 1 84 ? 34.241 -4.004 -19.923 1.00 95.75 84 ARG A O 1
ATOM 725 N N . LYS A 1 85 ? 32.144 -4.362 -19.213 1.00 96.00 85 LYS A N 1
ATOM 726 C CA . LYS A 1 85 ? 31.737 -5.181 -20.366 1.00 96.00 85 LYS A CA 1
ATOM 727 C C . LYS A 1 85 ? 31.514 -4.294 -21.592 1.00 96.00 85 LYS A C 1
ATOM 729 O O . LYS A 1 85 ? 32.085 -4.569 -22.636 1.00 96.00 85 LYS A O 1
ATOM 734 N N . ILE A 1 86 ? 30.771 -3.202 -21.425 1.00 95.62 86 ILE A N 1
ATOM 735 C CA . ILE A 1 86 ? 30.477 -2.224 -22.476 1.00 95.62 86 ILE A CA 1
ATOM 736 C C . ILE A 1 86 ? 31.767 -1.657 -23.068 1.00 95.62 86 ILE A C 1
ATOM 738 O O . ILE A 1 86 ? 31.941 -1.680 -24.280 1.00 95.62 86 ILE A O 1
ATOM 742 N N . LYS A 1 87 ? 32.706 -1.214 -22.221 1.00 95.88 87 LYS A N 1
ATOM 743 C CA . LYS A 1 87 ? 33.996 -0.684 -22.675 1.00 95.88 87 LYS A CA 1
ATOM 744 C C . LYS A 1 87 ? 34.744 -1.691 -23.554 1.00 95.88 87 LYS A C 1
ATOM 746 O O . LYS A 1 87 ? 35.216 -1.317 -24.619 1.00 95.88 87 LYS A O 1
ATOM 751 N N . ARG A 1 88 ? 34.810 -2.961 -23.131 1.00 95.75 88 ARG A N 1
ATOM 752 C CA . ARG A 1 88 ? 35.437 -4.037 -23.917 1.00 95.75 88 ARG A CA 1
ATOM 753 C C . ARG A 1 88 ? 34.733 -4.248 -25.257 1.00 95.75 88 ARG A C 1
ATOM 755 O O . ARG A 1 88 ? 35.406 -4.237 -26.275 1.00 95.75 88 ARG A O 1
ATOM 762 N N . ASN A 1 89 ? 33.402 -4.324 -25.266 1.00 95.38 89 ASN A N 1
ATOM 763 C CA . ASN A 1 89 ? 32.631 -4.461 -26.505 1.00 95.38 89 ASN A CA 1
ATOM 764 C C . ASN A 1 89 ? 32.884 -3.301 -27.485 1.00 95.38 89 ASN A C 1
ATOM 766 O O . ASN A 1 89 ? 33.047 -3.535 -28.676 1.00 95.38 89 ASN A O 1
ATOM 770 N N . LEU A 1 90 ? 32.952 -2.055 -26.999 1.00 95.00 90 LEU A N 1
ATOM 771 C CA . LEU A 1 90 ? 33.258 -0.902 -27.855 1.00 95.00 90 LEU A CA 1
ATOM 772 C C . LEU A 1 90 ? 34.667 -0.985 -28.449 1.00 95.00 90 LEU A C 1
ATOM 774 O O . LEU A 1 90 ? 34.860 -0.625 -29.607 1.00 95.00 90 LEU A O 1
ATOM 778 N N . GLN A 1 91 ? 35.643 -1.452 -27.666 1.00 95.38 91 GLN A N 1
ATOM 779 C CA . GLN A 1 91 ? 37.003 -1.690 -28.150 1.00 95.38 91 GLN A CA 1
ATOM 780 C C . GLN A 1 91 ? 37.029 -2.763 -29.234 1.00 95.38 91 GLN A C 1
ATOM 782 O O . GLN A 1 91 ? 37.562 -2.514 -30.310 1.00 95.38 91 GLN A O 1
ATOM 787 N N . ASP A 1 92 ? 36.387 -3.901 -28.994 1.00 95.12 92 ASP A N 1
ATOM 788 C CA . ASP A 1 92 ? 36.375 -5.013 -29.944 1.00 95.12 92 ASP A CA 1
ATOM 789 C C . ASP A 1 92 ? 35.664 -4.651 -31.265 1.00 95.12 92 ASP A C 1
ATOM 791 O O . ASP A 1 92 ? 36.075 -5.113 -32.328 1.00 95.12 92 ASP A O 1
ATOM 795 N N . ASN A 1 93 ? 34.630 -3.799 -31.214 1.00 93.62 93 ASN A N 1
ATOM 796 C CA . ASN A 1 93 ? 33.795 -3.474 -32.376 1.00 93.62 93 ASN A CA 1
ATOM 797 C C . ASN A 1 93 ? 34.223 -2.217 -33.152 1.00 93.62 93 ASN A C 1
ATOM 799 O O . ASN A 1 93 ? 33.956 -2.138 -34.349 1.00 93.62 93 ASN A O 1
ATOM 803 N N . PHE A 1 94 ? 34.840 -1.223 -32.500 1.00 96.00 94 PHE A N 1
ATOM 804 C CA . PHE A 1 94 ? 35.058 0.101 -33.105 1.00 96.00 94 PHE A CA 1
ATOM 805 C C . PHE A 1 94 ? 36.492 0.621 -33.022 1.00 96.00 94 PHE A C 1
ATOM 807 O O . PHE A 1 94 ? 36.771 1.678 -33.578 1.00 96.00 94 PHE A O 1
ATOM 814 N N . GLN A 1 95 ? 37.418 -0.080 -32.362 1.00 95.75 95 GLN A N 1
ATOM 815 C CA . GLN A 1 95 ? 38.801 0.399 -32.264 1.00 95.75 95 GLN A CA 1
ATOM 816 C C . GLN A 1 95 ? 39.493 0.490 -33.633 1.00 95.75 95 GLN A C 1
ATOM 818 O O . GLN A 1 95 ? 40.282 1.405 -33.850 1.00 95.75 95 GLN A O 1
ATOM 823 N N . GLU A 1 96 ? 39.175 -0.426 -34.550 1.00 96.00 96 GLU A N 1
ATOM 824 C CA . GLU A 1 96 ? 39.719 -0.440 -35.915 1.00 96.00 96 GLU A CA 1
ATOM 825 C C . GLU A 1 96 ? 38.910 0.433 -36.894 1.00 96.00 96 GLU A C 1
ATOM 827 O O . GLU A 1 96 ? 39.411 0.773 -37.962 1.00 96.00 96 GLU A O 1
ATOM 832 N N . ASP A 1 97 ? 37.677 0.812 -36.535 1.00 95.94 97 ASP A N 1
ATOM 833 C CA . ASP A 1 97 ? 36.828 1.720 -37.321 1.00 95.94 97 ASP A CA 1
ATOM 834 C C . ASP A 1 97 ? 36.027 2.694 -36.422 1.00 95.94 97 ASP A C 1
ATOM 836 O O . ASP A 1 97 ? 34.809 2.554 -36.234 1.00 95.94 97 ASP A O 1
ATOM 840 N N . PRO A 1 98 ? 36.693 3.717 -35.844 1.00 96.81 98 PRO A N 1
ATOM 841 C CA . PRO A 1 98 ? 36.031 4.725 -35.013 1.00 96.81 98 PRO A CA 1
ATOM 842 C C . PRO A 1 98 ? 35.013 5.581 -35.777 1.00 96.81 98 PRO A C 1
ATOM 844 O O . PRO A 1 98 ? 34.088 6.144 -35.181 1.00 96.81 98 PRO A O 1
ATOM 847 N N . VAL A 1 99 ? 35.180 5.704 -37.098 1.00 97.75 99 VAL A N 1
ATOM 848 C CA . VAL A 1 99 ? 34.281 6.469 -37.969 1.00 97.75 99 VAL A CA 1
ATOM 849 C C . VAL A 1 99 ? 32.905 5.814 -38.004 1.00 97.75 99 VAL A C 1
ATOM 851 O O . VAL A 1 99 ? 31.894 6.510 -37.876 1.00 97.75 99 VAL A O 1
ATOM 854 N N . HIS A 1 100 ? 32.850 4.484 -38.090 1.00 96.38 100 HIS A N 1
ATOM 855 C CA . HIS A 1 100 ? 31.592 3.750 -38.022 1.00 96.38 100 HIS A CA 1
ATOM 856 C C . HIS A 1 100 ? 30.840 3.989 -36.703 1.00 96.38 100 HIS A C 1
ATOM 858 O O . HIS A 1 100 ? 29.634 4.247 -36.724 1.00 96.38 100 HIS A O 1
ATOM 864 N N . MET A 1 101 ? 31.539 4.022 -35.562 1.00 96.81 101 MET A N 1
ATOM 865 C CA . MET A 1 101 ? 30.920 4.389 -34.281 1.00 96.81 101 MET A CA 1
ATOM 866 C C . MET A 1 101 ? 30.317 5.799 -34.329 1.00 96.81 101 MET A C 1
ATOM 868 O O . MET A 1 101 ? 29.178 6.007 -33.905 1.00 96.81 101 MET A O 1
ATOM 872 N N . ALA A 1 102 ? 31.059 6.778 -34.855 1.00 97.44 102 ALA A N 1
ATOM 873 C CA . ALA A 1 102 ? 30.569 8.148 -34.973 1.00 97.44 102 ALA A CA 1
ATOM 874 C C . ALA A 1 102 ? 29.317 8.239 -35.867 1.00 97.44 102 ALA A C 1
ATOM 876 O O . ALA A 1 102 ? 28.383 8.972 -35.534 1.00 97.44 102 ALA A O 1
ATOM 877 N N . MET A 1 103 ? 29.252 7.452 -36.951 1.00 96.69 103 MET A N 1
ATOM 878 C CA . MET A 1 103 ? 28.053 7.333 -37.791 1.00 96.69 103 MET A CA 1
ATOM 879 C C . MET A 1 103 ? 26.859 6.775 -37.009 1.00 96.69 103 MET A C 1
ATOM 881 O O . MET A 1 103 ? 25.764 7.332 -37.113 1.00 96.69 103 MET A O 1
ATOM 885 N N . ILE A 1 104 ? 27.061 5.722 -36.208 1.00 96.12 104 ILE A N 1
ATOM 886 C CA . ILE A 1 104 ? 26.008 5.133 -35.366 1.00 96.12 104 ILE A CA 1
ATOM 887 C C . ILE A 1 104 ? 25.466 6.181 -34.394 1.00 96.12 104 ILE A C 1
ATOM 889 O O . ILE A 1 104 ? 24.267 6.462 -34.414 1.00 96.12 104 ILE A O 1
ATOM 893 N N . ILE A 1 105 ? 26.339 6.832 -33.618 1.00 96.56 105 ILE A N 1
ATOM 894 C CA . ILE A 1 105 ? 25.932 7.847 -32.633 1.00 96.56 105 ILE A CA 1
ATOM 895 C C . ILE A 1 105 ? 25.184 9.000 -33.316 1.00 96.56 105 ILE A C 1
ATOM 897 O O . ILE A 1 105 ? 24.120 9.410 -32.851 1.00 96.56 105 ILE A O 1
ATOM 901 N N . CYS A 1 106 ? 25.696 9.495 -34.448 1.00 96.88 106 CYS A N 1
ATOM 902 C CA . CYS A 1 106 ? 25.035 10.539 -35.232 1.00 96.88 106 CYS A CA 1
ATOM 903 C C . CYS A 1 106 ? 23.632 10.103 -35.690 1.00 96.88 106 CYS A C 1
ATOM 905 O O . CYS A 1 106 ? 22.666 10.859 -35.558 1.00 96.88 106 CYS A O 1
ATOM 907 N N . SER A 1 107 ? 23.504 8.874 -36.201 1.00 96.44 107 SER A N 1
ATOM 908 C CA . SER A 1 107 ? 22.229 8.333 -36.676 1.00 96.44 107 SER A CA 1
ATOM 909 C C . SER A 1 107 ? 21.204 8.183 -35.548 1.00 96.44 107 SER A C 1
ATOM 911 O O . SER A 1 107 ? 20.059 8.601 -35.719 1.00 96.44 107 SER A O 1
ATOM 913 N N . PHE A 1 108 ? 21.622 7.696 -34.376 1.00 96.81 108 PHE A N 1
ATOM 914 C CA . PHE A 1 108 ? 20.749 7.519 -33.216 1.00 96.81 108 PHE A CA 1
ATOM 915 C C . PHE A 1 108 ? 20.255 8.860 -32.686 1.00 96.81 108 PHE A C 1
ATOM 917 O O . PHE A 1 108 ? 19.055 9.030 -32.492 1.00 96.81 108 PHE A O 1
ATOM 924 N N . LEU A 1 109 ? 21.143 9.850 -32.537 1.00 96.62 109 LEU A N 1
ATOM 925 C CA . LEU A 1 109 ? 20.749 11.191 -32.094 1.00 96.62 109 LEU A CA 1
ATOM 926 C C . LEU A 1 109 ? 19.761 11.855 -33.061 1.00 96.62 109 LEU A C 1
ATOM 928 O O . LEU A 1 109 ? 18.841 12.543 -32.614 1.00 96.62 109 LEU A O 1
ATOM 932 N N . ARG A 1 110 ? 19.917 11.642 -34.374 1.00 96.44 110 ARG A N 1
ATOM 933 C CA . ARG A 1 110 ? 18.969 12.134 -35.387 1.00 96.44 110 ARG A CA 1
ATOM 934 C C . ARG A 1 110 ? 17.621 11.428 -35.301 1.00 96.44 110 ARG A C 1
ATOM 936 O O . ARG A 1 110 ? 16.591 12.084 -35.425 1.00 96.44 110 ARG A O 1
ATOM 943 N N . GLU A 1 111 ? 17.610 10.114 -35.108 1.00 96.25 111 GLU A N 1
ATOM 944 C CA . GLU A 1 111 ? 16.364 9.349 -35.013 1.00 96.25 111 GLU A CA 1
ATOM 945 C C . GLU A 1 111 ? 15.597 9.682 -33.728 1.00 96.25 111 GLU A C 1
ATOM 947 O O . GLU A 1 111 ? 14.398 9.943 -33.769 1.00 96.25 111 GLU A O 1
ATOM 952 N N . GLU A 1 112 ? 16.301 9.832 -32.608 1.00 96.25 112 GLU A N 1
ATOM 953 C CA . GLU A 1 112 ? 15.754 10.364 -31.359 1.00 96.25 112 GLU A CA 1
ATOM 954 C C . GLU A 1 112 ? 15.068 11.732 -31.542 1.00 96.25 112 GLU A C 1
ATOM 956 O O . GLU A 1 112 ? 13.971 11.957 -31.026 1.00 96.25 112 GLU A O 1
ATOM 961 N N . GLN A 1 113 ? 15.675 12.650 -32.304 1.00 95.88 113 GLN A N 1
ATOM 962 C CA . GLN A 1 113 ? 15.065 13.950 -32.607 1.00 95.88 113 GLN A CA 1
ATOM 963 C C . GLN A 1 113 ? 13.794 13.819 -33.448 1.00 95.88 113 GLN A C 1
ATOM 965 O O . GLN A 1 113 ? 12.843 14.575 -33.239 1.00 95.88 113 GLN A O 1
ATOM 970 N N . LYS A 1 114 ? 13.740 12.856 -34.377 1.00 96.12 114 LYS A N 1
ATOM 971 C CA . LYS A 1 114 ? 12.511 12.573 -35.131 1.00 96.12 114 LYS A CA 1
ATOM 972 C C . LYS A 1 114 ? 11.413 12.046 -34.215 1.00 96.12 114 LYS A C 1
ATOM 974 O O . LYS A 1 114 ? 10.282 12.510 -34.336 1.00 96.12 114 LYS A O 1
ATOM 979 N N . ILE A 1 115 ? 11.740 11.140 -33.290 1.00 94.75 115 ILE A N 1
ATOM 980 C CA . ILE A 1 115 ? 10.786 10.614 -32.300 1.00 94.75 115 ILE A CA 1
ATOM 981 C C . ILE A 1 115 ? 10.202 11.765 -31.470 1.00 94.75 115 ILE A C 1
ATOM 983 O O . ILE A 1 115 ? 8.980 11.872 -31.363 1.00 94.75 115 ILE A O 1
ATOM 987 N N . LEU A 1 116 ? 11.046 12.672 -30.963 1.00 94.44 116 LEU A N 1
ATOM 988 C CA . LEU A 1 116 ? 10.595 13.869 -30.239 1.00 94.44 116 LEU A CA 1
ATOM 989 C C . LEU A 1 116 ? 9.659 14.736 -31.089 1.00 94.44 116 LEU A C 1
ATOM 991 O O . LEU A 1 116 ? 8.565 15.076 -30.647 1.00 94.44 116 LEU A O 1
ATOM 995 N N . ALA A 1 117 ? 10.040 15.035 -32.332 1.00 93.62 117 ALA A N 1
ATOM 996 C CA . ALA A 1 117 ? 9.233 15.867 -33.222 1.00 93.62 117 ALA A CA 1
ATOM 997 C C . ALA A 1 117 ? 7.876 15.230 -33.582 1.00 93.62 117 ALA A C 1
ATOM 999 O O . ALA A 1 117 ? 6.904 15.942 -33.841 1.00 93.62 117 ALA A O 1
ATOM 1000 N N . VAL A 1 118 ? 7.794 13.897 -33.642 1.00 92.06 118 VAL A N 1
ATOM 1001 C CA . VAL A 1 118 ? 6.528 13.170 -33.838 1.00 92.06 118 VAL A CA 1
ATOM 1002 C C . VAL A 1 118 ? 5.674 13.222 -32.572 1.00 92.06 118 VAL A C 1
ATOM 1004 O O . VAL A 1 118 ? 4.462 13.431 -32.671 1.00 92.06 118 VAL A O 1
ATOM 1007 N N . ALA A 1 119 ? 6.287 13.062 -31.398 1.00 88.75 119 ALA A N 1
ATOM 1008 C CA . ALA A 1 119 ? 5.589 13.131 -30.122 1.00 88.75 119 ALA A CA 1
ATOM 1009 C C . ALA A 1 119 ? 4.961 14.512 -29.888 1.00 88.75 119 ALA A C 1
ATOM 1011 O O . ALA A 1 119 ? 3.755 14.582 -29.659 1.00 88.75 119 ALA A O 1
ATOM 1012 N N . GLU A 1 120 ? 5.728 15.589 -30.084 1.00 86.31 120 GLU A N 1
ATOM 1013 C CA . GLU A 1 120 ? 5.260 16.978 -29.946 1.00 86.31 120 GLU A CA 1
ATOM 1014 C C . GLU A 1 120 ? 4.039 17.260 -30.844 1.00 86.31 120 GLU A C 1
ATOM 1016 O O . GLU A 1 120 ? 3.021 17.773 -30.389 1.00 86.31 120 GLU A O 1
ATOM 1021 N N . LYS A 1 121 ? 4.074 16.820 -32.110 1.00 83.81 121 LYS A N 1
ATOM 1022 C CA . LYS A 1 121 ? 2.945 16.984 -33.050 1.00 83.81 121 LYS A CA 1
ATOM 1023 C C . LYS A 1 121 ? 1.698 16.182 -32.676 1.00 83.81 121 LYS A C 1
ATOM 1025 O O . LYS A 1 121 ? 0.602 16.497 -33.139 1.00 83.81 121 LYS A O 1
ATOM 1030 N N . THR A 1 122 ? 1.868 15.096 -31.926 1.00 76.69 122 THR A N 1
ATOM 1031 C CA . THR A 1 122 ? 0.769 14.207 -31.536 1.00 76.69 122 THR A CA 1
ATOM 1032 C C . THR A 1 122 ? 0.105 14.688 -30.248 1.00 76.69 122 THR A C 1
ATOM 1034 O O . THR A 1 122 ? -1.116 14.595 -30.135 1.00 76.69 122 THR A O 1
ATOM 1037 N N . GLU A 1 123 ? 0.878 15.244 -29.312 1.00 66.19 123 GLU A N 1
ATOM 1038 C CA . GLU A 1 123 ? 0.362 15.862 -28.082 1.00 66.19 123 GLU A CA 1
ATOM 1039 C C . GLU A 1 123 ? -0.520 17.085 -28.373 1.00 66.19 123 GLU A C 1
ATOM 1041 O O . GLU A 1 123 ? -1.561 17.245 -27.738 1.00 66.19 123 GLU A O 1
ATOM 1046 N N . ASP A 1 124 ? -0.199 17.868 -29.408 1.00 57.69 124 ASP A N 1
ATOM 1047 C CA . ASP A 1 124 ? -1.027 19.002 -29.847 1.00 57.69 124 ASP A CA 1
ATOM 1048 C C . ASP A 1 124 ? -2.410 18.588 -30.402 1.00 57.69 124 ASP A C 1
ATOM 1050 O O . ASP A 1 124 ? -3.338 19.398 -30.431 1.00 57.69 124 ASP A O 1
ATOM 1054 N N . ASN A 1 125 ? -2.579 17.329 -30.831 1.00 55.50 125 ASN A N 1
ATOM 1055 C CA . ASN A 1 125 ? -3.804 16.831 -31.477 1.00 55.50 125 ASN A CA 1
ATOM 1056 C C . ASN A 1 125 ? -4.622 15.845 -30.626 1.00 55.50 125 ASN A C 1
ATOM 1058 O O . ASN A 1 125 ? -5.790 15.599 -30.936 1.00 55.50 125 ASN A O 1
ATOM 1062 N N . ALA A 1 126 ? -4.046 15.258 -29.577 1.00 52.81 126 ALA A N 1
ATOM 1063 C CA . ALA A 1 126 ? -4.689 14.220 -28.780 1.00 52.81 126 ALA A CA 1
ATOM 1064 C C . ALA A 1 126 ? -4.795 14.656 -27.316 1.00 52.81 126 ALA A C 1
ATOM 1066 O O . ALA A 1 126 ? -3.858 14.517 -26.535 1.00 52.81 126 ALA A O 1
ATOM 1067 N N . GLY A 1 127 ? -5.974 15.147 -26.927 1.00 48.41 127 GLY A N 1
ATOM 1068 C CA . GLY A 1 127 ? -6.321 15.342 -25.523 1.00 48.41 127 GLY A CA 1
ATOM 1069 C C . GLY A 1 127 ? -6.103 14.051 -24.728 1.00 48.41 127 GLY A C 1
ATOM 1070 O O . GLY A 1 127 ? -6.804 13.059 -24.915 1.00 48.41 127 GLY A O 1
ATOM 1071 N N . ASN A 1 128 ? -5.105 14.085 -23.851 1.00 51.50 128 ASN A N 1
ATOM 1072 C CA . ASN A 1 128 ? -4.749 13.091 -22.843 1.00 51.50 128 ASN A CA 1
ATOM 1073 C C . ASN A 1 128 ? -6.009 12.524 -22.142 1.00 51.50 128 ASN A C 1
ATOM 1075 O O . ASN A 1 128 ? -6.704 13.291 -21.474 1.00 51.50 128 ASN A O 1
ATOM 1079 N N . SER A 1 129 ? -6.388 11.240 -22.305 1.00 55.56 129 SER A N 1
ATOM 1080 C CA . SER A 1 129 ? -7.726 10.821 -21.806 1.00 55.56 129 SER A CA 1
ATOM 1081 C C . SER A 1 129 ? -7.989 9.398 -21.302 1.00 55.56 129 SER A C 1
ATOM 1083 O O . SER A 1 129 ? -9.104 9.163 -20.848 1.00 55.56 129 SER A O 1
ATOM 1085 N N . HIS A 1 130 ? -7.038 8.457 -21.241 1.00 50.53 130 HIS A N 1
ATOM 1086 C CA . HIS A 1 130 ? -7.373 7.129 -20.670 1.00 50.53 130 HIS A CA 1
ATOM 1087 C C . HIS A 1 130 ? -6.404 6.575 -19.620 1.00 50.53 130 HIS A C 1
ATOM 1089 O O . HIS A 1 130 ? -6.867 6.077 -18.596 1.00 50.53 130 HIS A O 1
ATOM 1095 N N . SER A 1 131 ? -5.085 6.706 -19.786 1.00 55.44 131 SER A N 1
ATOM 1096 C CA . SER A 1 131 ? -4.119 6.227 -18.779 1.00 55.44 131 SER A CA 1
ATOM 1097 C C . SER A 1 131 ? -4.173 7.041 -17.479 1.00 55.44 131 SER A C 1
ATOM 1099 O O . SER A 1 131 ? -4.147 6.471 -16.391 1.00 55.44 131 SER A O 1
ATOM 1101 N N . SER A 1 132 ? -4.329 8.364 -17.591 1.00 61.12 132 SER A N 1
ATOM 1102 C CA . SER A 1 132 ? -4.417 9.291 -16.452 1.00 61.12 132 SER A CA 1
ATOM 1103 C C . SER A 1 132 ? -5.602 8.982 -15.523 1.00 61.12 132 SER A C 1
ATOM 1105 O O . SER A 1 132 ? -5.456 8.976 -14.303 1.00 61.12 132 SER A O 1
ATOM 1107 N N . VAL A 1 133 ? -6.761 8.625 -16.089 1.00 69.81 133 VAL A N 1
ATOM 1108 C CA . VAL A 1 133 ? -7.990 8.358 -15.320 1.00 69.81 133 VAL A CA 1
ATOM 1109 C C . VAL A 1 133 ? -7.876 7.074 -14.490 1.00 69.81 133 VAL A C 1
ATOM 1111 O O . VAL A 1 133 ? -8.310 7.047 -13.341 1.00 69.81 133 VAL A O 1
ATOM 1114 N N . VAL A 1 134 ? -7.265 6.019 -15.041 1.00 73.81 134 VAL A N 1
ATOM 1115 C CA . VAL A 1 134 ? -7.056 4.744 -14.327 1.00 73.81 134 VAL A CA 1
ATOM 1116 C C . VAL A 1 134 ? -6.072 4.922 -13.169 1.00 73.81 134 VAL A C 1
ATOM 1118 O O . VAL A 1 134 ? -6.302 4.416 -12.073 1.00 73.81 134 VAL A O 1
ATOM 1121 N N . VAL A 1 135 ? -4.996 5.685 -13.383 1.00 79.12 135 VAL A N 1
ATOM 1122 C CA . VAL A 1 135 ? -4.028 5.999 -12.321 1.00 79.12 135 VAL A CA 1
ATOM 1123 C C . VAL A 1 135 ? -4.688 6.788 -11.190 1.00 79.12 135 VAL A C 1
ATOM 1125 O O . VAL A 1 135 ? -4.421 6.510 -10.022 1.00 79.12 135 VAL A O 1
ATOM 1128 N N . GLU A 1 136 ? -5.566 7.738 -11.511 1.00 81.75 136 GLU A N 1
ATOM 1129 C CA . GLU A 1 136 ? -6.250 8.541 -10.496 1.00 81.75 136 GLU A CA 1
ATOM 1130 C C . GLU A 1 136 ? -7.255 7.716 -9.677 1.00 81.75 136 GLU A C 1
ATOM 1132 O O . GLU A 1 136 ? -7.271 7.820 -8.451 1.00 81.75 136 GLU A O 1
ATOM 1137 N N . LYS A 1 137 ? -8.007 6.810 -10.322 1.00 87.12 137 LYS A N 1
ATOM 1138 C CA . LYS A 1 137 ? -8.887 5.851 -9.630 1.00 87.12 137 LYS A CA 1
ATOM 1139 C C . LYS A 1 137 ? -8.124 4.966 -8.642 1.00 87.12 137 LYS A C 1
ATOM 1141 O O . LYS A 1 137 ? -8.531 4.838 -7.488 1.00 87.12 137 LYS A O 1
ATOM 1146 N N . HIS A 1 138 ? -6.995 4.390 -9.062 1.00 89.00 138 HIS A N 1
ATOM 1147 C CA . HIS A 1 138 ? -6.187 3.546 -8.179 1.00 89.00 138 HIS A CA 1
ATOM 1148 C C . HIS A 1 138 ? -5.612 4.335 -6.989 1.00 89.00 138 HIS A C 1
ATOM 1150 O O . HIS A 1 138 ? -5.598 3.825 -5.870 1.00 89.00 138 HIS A O 1
ATOM 1156 N N . LYS A 1 139 ? -5.200 5.596 -7.188 1.00 90.25 139 LYS A N 1
ATOM 1157 C CA . LYS A 1 139 ? -4.755 6.466 -6.083 1.00 90.25 139 LYS A CA 1
ATOM 1158 C C . LYS A 1 139 ? -5.875 6.778 -5.095 1.00 90.25 139 LYS A C 1
ATOM 1160 O O . LYS A 1 139 ? -5.631 6.804 -3.889 1.00 90.25 139 LYS A O 1
ATOM 1165 N N . GLU A 1 140 ? -7.088 7.032 -5.584 1.00 92.69 140 GLU A N 1
ATOM 1166 C CA . GLU A 1 140 ? -8.254 7.238 -4.720 1.00 92.69 140 GLU A CA 1
ATOM 1167 C C . GLU A 1 140 ? -8.534 5.980 -3.885 1.00 92.69 140 GLU A C 1
ATOM 1169 O O . GLU A 1 140 ? -8.754 6.072 -2.674 1.00 92.69 140 GLU A O 1
ATOM 1174 N N . MET A 1 141 ? -8.449 4.800 -4.509 1.00 94.62 141 MET A N 1
ATOM 1175 C CA . MET A 1 141 ? -8.590 3.513 -3.829 1.00 94.62 141 MET A CA 1
ATOM 1176 C C . MET A 1 141 ? -7.533 3.320 -2.736 1.00 94.62 141 MET A C 1
ATOM 1178 O O . MET A 1 141 ? -7.873 3.022 -1.589 1.00 94.62 141 MET A O 1
ATOM 1182 N N . ASP A 1 142 ? -6.260 3.573 -3.051 1.00 95.00 142 ASP A N 1
ATOM 1183 C CA . ASP A 1 142 ? -5.164 3.538 -2.076 1.00 95.00 142 ASP A CA 1
ATOM 1184 C C . ASP A 1 142 ? -5.431 4.451 -0.876 1.00 95.00 142 ASP A C 1
ATOM 1186 O O . ASP A 1 142 ? -5.117 4.106 0.268 1.00 95.00 142 ASP A O 1
ATOM 1190 N N . HIS A 1 143 ? -6.016 5.624 -1.125 1.00 96.25 143 HIS A N 1
ATOM 1191 C CA . HIS A 1 143 ? -6.356 6.573 -0.075 1.00 96.25 143 HIS A CA 1
ATOM 1192 C C . HIS A 1 143 ? -7.466 6.037 0.833 1.00 96.25 143 HIS A C 1
ATOM 1194 O O . HIS A 1 143 ? -7.320 6.080 2.054 1.00 96.25 143 HIS A O 1
ATOM 1200 N N . LYS A 1 144 ? -8.540 5.478 0.259 1.00 97.44 144 LYS A N 1
ATOM 1201 C CA . LYS A 1 144 ? -9.654 4.892 1.025 1.00 97.44 144 LYS A CA 1
ATOM 1202 C C . LYS A 1 144 ? -9.205 3.698 1.866 1.00 97.44 144 LYS A C 1
ATOM 1204 O O . LYS A 1 144 ? -9.538 3.625 3.046 1.00 97.44 144 LYS A O 1
ATOM 1209 N N . VAL A 1 145 ? -8.401 2.798 1.297 1.00 97.69 145 VAL A N 1
ATOM 1210 C CA . VAL A 1 145 ? -7.851 1.637 2.021 1.00 97.69 145 VAL A CA 1
ATOM 1211 C C . VAL A 1 145 ? -6.969 2.085 3.192 1.00 97.69 145 VAL A C 1
ATOM 1213 O O . VAL A 1 145 ? -7.046 1.527 4.290 1.00 97.69 145 VAL A O 1
ATOM 1216 N N . ARG A 1 146 ? -6.166 3.136 2.996 1.00 97.75 146 ARG A N 1
ATOM 1217 C CA . ARG A 1 146 ? -5.342 3.719 4.063 1.00 97.75 146 ARG A CA 1
ATOM 1218 C C . ARG A 1 146 ? -6.180 4.407 5.143 1.00 97.75 146 ARG A C 1
ATOM 1220 O O . ARG A 1 146 ? -5.854 4.264 6.320 1.00 97.75 146 ARG A O 1
ATOM 1227 N N . ASP A 1 147 ? -7.244 5.113 4.761 1.00 98.19 147 ASP A N 1
ATOM 1228 C CA . ASP A 1 147 ? -8.179 5.757 5.694 1.00 98.19 147 ASP A CA 1
ATOM 1229 C C . ASP A 1 147 ? -8.862 4.715 6.594 1.00 98.19 147 ASP A C 1
ATOM 1231 O O . ASP A 1 147 ? -8.844 4.854 7.817 1.00 98.19 147 ASP A O 1
ATOM 1235 N N . ILE A 1 148 ? -9.346 3.601 6.024 1.00 98.50 148 ILE A N 1
ATOM 1236 C CA . ILE A 1 148 ? -9.894 2.472 6.798 1.00 98.50 148 ILE A CA 1
ATOM 1237 C C . ILE A 1 148 ? -8.891 2.020 7.865 1.00 98.50 148 ILE A C 1
ATOM 1239 O O . ILE A 1 148 ? -9.230 1.966 9.049 1.00 98.50 148 ILE A O 1
ATOM 1243 N N . LYS A 1 149 ? -7.644 1.744 7.465 1.00 98.31 149 LYS A N 1
ATOM 1244 C CA . LYS A 1 149 ? -6.601 1.275 8.384 1.00 98.31 149 LYS A CA 1
ATOM 1245 C C . LYS A 1 149 ? -6.329 2.278 9.508 1.00 98.31 149 LYS A C 1
ATOM 1247 O O . LYS A 1 149 ? -6.231 1.878 10.667 1.00 98.31 149 LYS A O 1
ATOM 1252 N N . SER A 1 150 ? -6.243 3.570 9.184 1.00 98.38 150 SER A N 1
ATOM 1253 C CA . SER A 1 150 ? -6.031 4.636 10.174 1.00 98.38 150 SER A CA 1
ATOM 1254 C C . SER A 1 150 ? -7.170 4.689 11.191 1.00 98.38 150 SER A C 1
ATOM 1256 O O . SER A 1 150 ? -6.933 4.665 12.397 1.00 98.38 150 SER A O 1
ATOM 1258 N N . ARG A 1 151 ? -8.423 4.675 10.724 1.00 98.56 151 ARG A N 1
ATOM 1259 C CA . ARG A 1 151 ? -9.600 4.731 11.603 1.00 98.56 151 ARG A CA 1
ATOM 1260 C C . ARG A 1 151 ? -9.706 3.515 12.515 1.00 98.56 151 ARG A C 1
ATOM 1262 O O . ARG A 1 151 ? -10.061 3.661 13.682 1.00 98.56 151 ARG A O 1
ATOM 1269 N N . VAL A 1 152 ? -9.382 2.320 12.018 1.00 98.50 152 VAL A N 1
ATOM 1270 C CA . VAL A 1 152 ? -9.371 1.097 12.838 1.00 98.50 152 VAL A CA 1
ATOM 1271 C C . VAL A 1 152 ? -8.321 1.179 13.951 1.00 98.50 152 VAL A C 1
ATOM 1273 O O . VAL A 1 152 ? -8.605 0.776 15.082 1.00 98.50 152 VAL A O 1
ATOM 1276 N N . GLN A 1 153 ? -7.142 1.743 13.669 1.00 98.25 153 GLN A N 1
ATOM 1277 C CA . GLN A 1 153 ? -6.111 1.987 14.684 1.00 98.25 153 GLN A CA 1
ATOM 1278 C C . GLN A 1 153 ? -6.545 3.047 15.705 1.00 98.25 153 GLN A C 1
ATOM 1280 O O . GLN A 1 153 ? -6.320 2.880 16.903 1.00 98.25 153 GLN A O 1
ATOM 1285 N N . GLU A 1 154 ? -7.204 4.121 15.268 1.00 98.50 154 GLU A N 1
ATOM 1286 C CA . GLU A 1 154 ? -7.759 5.132 16.176 1.00 98.50 154 GLU A CA 1
ATOM 1287 C C . GLU A 1 154 ? -8.824 4.544 17.110 1.00 98.50 154 GLU A C 1
ATOM 1289 O O . GLU A 1 154 ? -8.813 4.822 18.312 1.00 98.50 154 GLU A O 1
ATOM 1294 N N . ILE A 1 155 ? -9.714 3.697 16.583 1.00 98.62 155 ILE A N 1
ATOM 1295 C CA . ILE A 1 155 ? -10.711 2.973 17.382 1.00 98.62 155 ILE A CA 1
ATOM 1296 C C . ILE A 1 155 ? -10.024 2.099 18.437 1.00 98.62 155 ILE A C 1
ATOM 1298 O O . ILE A 1 155 ? -10.444 2.111 19.592 1.00 98.62 155 ILE A O 1
ATOM 1302 N N . GLU A 1 156 ? -8.946 1.395 18.081 1.00 98.50 156 GLU A N 1
ATOM 1303 C CA . GLU A 1 156 ? -8.184 0.575 19.030 1.00 98.50 156 GLU A CA 1
ATOM 1304 C C . GLU A 1 156 ? -7.676 1.404 20.221 1.00 98.50 156 GLU A C 1
ATOM 1306 O O . GLU A 1 156 ? -7.829 1.006 21.378 1.00 98.50 156 GLU A O 1
ATOM 1311 N N . GLN A 1 157 ? -7.109 2.584 19.953 1.00 98.50 157 GLN A N 1
ATOM 1312 C CA . GLN A 1 157 ? -6.621 3.479 21.008 1.00 98.50 157 GLN A CA 1
ATOM 1313 C C . GLN A 1 157 ? -7.759 3.995 21.894 1.00 98.50 157 GLN A C 1
ATOM 1315 O O . GLN A 1 157 ? -7.611 4.091 23.114 1.00 98.50 157 GLN A O 1
ATOM 1320 N N . LYS A 1 158 ? -8.924 4.286 21.307 1.00 98.50 158 LYS A N 1
ATOM 1321 C CA . LYS A 1 158 ? -10.105 4.704 22.071 1.00 98.50 158 LYS A CA 1
ATOM 1322 C C . LYS A 1 158 ? -10.662 3.584 22.938 1.00 98.50 158 LYS A C 1
ATOM 1324 O O . LYS A 1 158 ? -11.056 3.861 24.067 1.00 98.50 158 LYS A O 1
ATOM 1329 N N . ILE A 1 159 ? -10.646 2.341 22.458 1.00 98.69 159 ILE A N 1
ATOM 1330 C CA . ILE A 1 159 ? -11.049 1.168 23.245 1.00 98.69 159 ILE A CA 1
ATOM 1331 C C . ILE A 1 159 ? -10.105 0.962 24.430 1.00 98.69 159 ILE A C 1
ATOM 1333 O O . ILE A 1 159 ? -10.589 0.775 25.542 1.00 98.69 159 ILE A O 1
ATOM 1337 N N . LYS A 1 160 ? -8.786 1.086 24.235 1.00 98.56 160 LYS A N 1
ATOM 1338 C CA . LYS A 1 160 ? -7.805 1.047 25.337 1.00 98.56 160 LYS A CA 1
ATOM 1339 C C . LYS A 1 160 ? -8.097 2.126 26.383 1.00 98.56 160 LYS A C 1
ATOM 1341 O O . LYS A 1 160 ? -8.264 1.834 27.559 1.00 98.56 160 LYS A O 1
ATOM 1346 N N . SER A 1 161 ? -8.296 3.367 25.937 1.00 98.38 161 SER A N 1
ATOM 1347 C CA . SER A 1 161 ? -8.634 4.483 26.830 1.00 98.38 161 SER A CA 1
ATOM 1348 C C . SER A 1 161 ? -10.009 4.352 27.509 1.00 98.38 161 SER A C 1
ATOM 1350 O O . SER A 1 161 ? -10.259 4.980 28.543 1.00 98.38 161 SER A O 1
ATOM 1352 N N . LEU A 1 162 ? -10.944 3.618 26.903 1.00 98.56 162 LEU A N 1
ATOM 1353 C CA . LEU A 1 162 ? -12.239 3.286 27.495 1.00 98.56 162 LEU A CA 1
ATOM 1354 C C . LEU A 1 162 ? -12.080 2.208 28.573 1.00 98.56 162 LEU A C 1
ATOM 1356 O O . LEU A 1 162 ? -12.671 2.355 29.638 1.00 98.56 162 LEU A O 1
ATOM 1360 N N . GLU A 1 163 ? -11.280 1.174 28.310 1.00 98.56 163 GLU A N 1
ATOM 1361 C CA . GLU A 1 163 ? -10.954 0.131 29.284 1.00 98.56 163 GLU A CA 1
ATOM 1362 C C . GLU A 1 163 ? -10.304 0.726 30.537 1.00 98.56 163 GLU A C 1
ATOM 1364 O O . GLU A 1 163 ? -10.816 0.507 31.633 1.00 98.56 163 GLU A O 1
ATOM 1369 N N . ASP A 1 164 ? -9.279 1.570 30.376 1.00 98.50 164 ASP A N 1
ATOM 1370 C CA . ASP A 1 164 ? -8.602 2.229 31.502 1.00 98.50 164 ASP A CA 1
ATOM 1371 C C . ASP A 1 164 ? -9.577 3.062 32.354 1.00 98.50 164 ASP A C 1
ATOM 1373 O O . ASP A 1 164 ? -9.574 2.993 33.584 1.00 98.50 164 ASP A O 1
ATOM 1377 N N . LEU A 1 165 ? -10.453 3.840 31.700 1.00 98.44 165 LEU A N 1
ATOM 1378 C CA . LEU A 1 165 ? -11.453 4.664 32.386 1.00 98.44 165 LEU A CA 1
ATOM 1379 C C . LEU A 1 165 ? -12.470 3.804 33.148 1.00 98.44 165 LEU A C 1
ATOM 1381 O O . LEU A 1 165 ? -12.904 4.180 34.238 1.00 98.44 165 LEU A O 1
ATOM 1385 N N . GLN A 1 166 ? -12.875 2.678 32.563 1.00 98.31 166 GLN A N 1
ATOM 1386 C CA . GLN A 1 166 ? -13.830 1.766 33.172 1.00 98.31 166 GLN A CA 1
ATOM 1387 C C . GLN A 1 166 ? -13.227 1.045 34.382 1.00 98.31 166 GLN A C 1
ATOM 1389 O O . GLN A 1 166 ? -13.896 0.940 35.410 1.00 98.31 166 GLN A O 1
ATOM 1394 N N . ASP A 1 167 ? -11.976 0.597 34.288 1.00 98.06 167 ASP A N 1
ATOM 1395 C CA . ASP A 1 167 ? -11.272 -0.046 35.398 1.00 98.06 167 ASP A CA 1
ATOM 1396 C C . ASP A 1 167 ? -11.018 0.961 36.545 1.00 98.06 167 ASP A C 1
ATOM 1398 O O . ASP A 1 167 ? -11.216 0.630 37.717 1.00 98.06 167 ASP A O 1
ATOM 1402 N N . GLU A 1 168 ? -10.686 2.227 36.242 1.00 97.81 168 GLU A N 1
ATOM 1403 C CA . GLU A 1 168 ? -10.580 3.285 37.262 1.00 97.81 168 GLU A CA 1
ATOM 1404 C C . GLU A 1 168 ? -11.937 3.584 37.923 1.00 97.81 168 GLU A C 1
ATOM 1406 O O . GLU A 1 168 ? -12.021 3.750 39.146 1.00 97.81 168 GLU A O 1
ATOM 1411 N N . HIS A 1 169 ? -13.011 3.648 37.128 1.00 97.56 169 HIS A N 1
ATOM 1412 C CA . HIS A 1 169 ? -14.369 3.849 37.632 1.00 97.56 169 HIS A CA 1
ATOM 1413 C C . HIS A 1 169 ? -14.784 2.706 38.571 1.00 97.56 169 HIS A C 1
ATOM 1415 O O . HIS A 1 169 ? -15.263 2.971 39.674 1.00 97.56 169 HIS A O 1
ATOM 1421 N N . ASP A 1 170 ? -14.566 1.450 38.168 1.00 97.31 170 ASP A N 1
ATOM 1422 C CA . ASP A 1 170 ? -14.853 0.261 38.981 1.00 97.31 170 ASP A CA 1
ATOM 1423 C C . ASP A 1 170 ? -14.071 0.277 40.302 1.00 97.31 170 ASP A C 1
ATOM 1425 O O . ASP A 1 170 ? -14.653 0.080 41.373 1.00 97.31 170 ASP A O 1
ATOM 1429 N N . PHE A 1 171 ? -12.776 0.605 40.252 1.00 96.94 171 PHE A N 1
ATOM 1430 C CA . PHE A 1 171 ? -11.939 0.721 41.444 1.00 96.94 171 PHE A CA 1
ATOM 1431 C C . PHE A 1 171 ? -12.474 1.772 42.428 1.00 96.94 171 PHE A C 1
ATOM 1433 O O . PHE A 1 171 ? -12.630 1.489 43.622 1.00 96.94 171 PHE A O 1
ATOM 1440 N N . LYS A 1 172 ? -12.790 2.983 41.946 1.00 95.00 172 LYS A N 1
ATOM 1441 C CA . LYS A 1 172 ? -13.322 4.061 42.798 1.00 95.00 172 LYS A CA 1
ATOM 1442 C C . LYS A 1 172 ? -14.694 3.714 43.366 1.00 95.00 172 LYS A C 1
ATOM 1444 O O . LYS A 1 172 ? -14.932 3.958 44.546 1.00 95.00 172 LYS A O 1
ATOM 1449 N N . TYR A 1 173 ? -15.566 3.110 42.563 1.00 93.81 173 TYR A N 1
ATOM 1450 C CA . TYR A 1 173 ? -16.897 2.699 43.000 1.00 93.81 173 TYR A CA 1
ATOM 1451 C C . TYR A 1 173 ? -16.840 1.638 44.107 1.00 93.81 173 TYR A C 1
ATOM 1453 O O . TYR A 1 173 ? -17.468 1.803 45.153 1.00 93.81 173 TYR A O 1
ATOM 1461 N N . LYS A 1 174 ? -16.022 0.592 43.933 1.00 93.69 174 LYS A N 1
ATOM 1462 C CA . LYS A 1 174 ? -15.815 -0.447 44.956 1.00 93.69 174 LYS A CA 1
ATOM 1463 C C . LYS A 1 174 ? -15.170 0.105 46.226 1.00 93.69 174 LYS A C 1
ATOM 1465 O O . LYS A 1 174 ? -15.572 -0.266 47.327 1.00 93.69 174 LYS A O 1
ATOM 1470 N N . THR A 1 175 ? -14.204 1.015 46.085 1.00 91.81 175 THR A N 1
ATOM 1471 C CA . THR A 1 175 ? -13.564 1.680 47.232 1.00 91.81 175 THR A CA 1
ATOM 1472 C C . THR A 1 175 ? -14.593 2.465 48.045 1.00 91.81 175 THR A C 1
ATOM 1474 O O . THR A 1 175 ? -14.629 2.337 49.270 1.00 91.81 175 THR A O 1
ATOM 1477 N N . LEU A 1 176 ? -15.472 3.216 47.375 1.00 89.44 176 LEU A N 1
ATOM 1478 C CA . LEU A 1 176 ? -16.537 3.968 48.034 1.00 89.44 176 LEU A CA 1
ATOM 1479 C C . LEU A 1 176 ? -17.522 3.039 48.763 1.00 89.44 176 LEU A C 1
ATOM 1481 O O . LEU A 1 176 ? -17.779 3.253 49.945 1.00 89.44 176 LEU A O 1
ATOM 1485 N N . GLN A 1 177 ? -17.992 1.96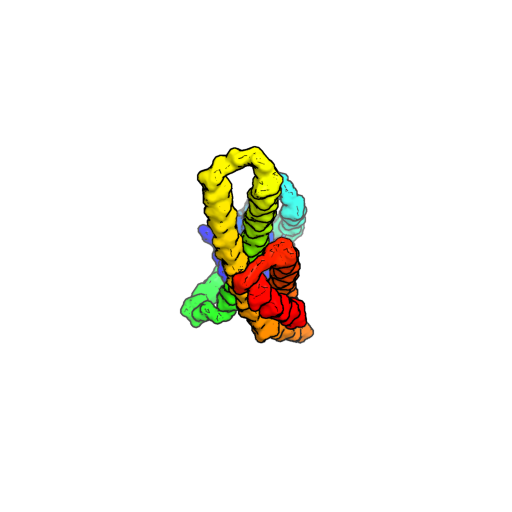7 48.112 1.00 86.50 177 GLN A N 1
ATOM 1486 C CA . GLN A 1 177 ? -18.884 0.980 48.742 1.00 86.50 177 GLN A CA 1
ATOM 1487 C C . GLN A 1 177 ? -18.263 0.321 49.980 1.00 86.50 177 GLN A C 1
ATOM 1489 O O . GLN A 1 177 ? -18.940 0.117 50.984 1.00 86.50 177 GLN A O 1
ATOM 1494 N N . SER A 1 178 ? -16.966 0.002 49.944 1.00 85.31 178 SER A N 1
ATOM 1495 C CA . SER A 1 178 ? -16.297 -0.630 51.089 1.00 85.31 178 SER A CA 1
ATOM 1496 C C . SER A 1 178 ? -16.219 0.279 52.324 1.00 85.31 178 SER A C 1
ATOM 1498 O O . SER A 1 178 ? -16.261 -0.215 53.450 1.00 85.31 178 SER A O 1
ATOM 1500 N N . ARG A 1 179 ? -16.169 1.605 52.124 1.00 79.81 179 ARG A N 1
ATOM 1501 C CA . ARG A 1 179 ? -16.132 2.617 53.193 1.00 79.81 179 ARG A CA 1
ATOM 1502 C C . ARG A 1 179 ? -17.485 2.869 53.849 1.00 79.81 179 ARG A C 1
ATOM 1504 O O . ARG A 1 179 ? -17.513 3.226 55.021 1.00 79.81 179 ARG A O 1
ATOM 1511 N N . GLU A 1 180 ? -18.598 2.652 53.148 1.00 65.94 180 GLU A N 1
ATOM 1512 C CA . GLU A 1 180 ? -19.940 2.775 53.746 1.00 65.94 180 GLU A CA 1
ATOM 1513 C C . GLU A 1 180 ? -20.179 1.765 54.886 1.00 65.94 180 GLU A C 1
ATOM 1515 O O . GLU A 1 180 ? -21.061 1.964 55.721 1.00 65.94 180 GLU A O 1
ATOM 1520 N N . HIS A 1 181 ? -19.367 0.705 54.959 1.00 63.06 181 HIS A N 1
ATOM 1521 C CA . HIS A 1 181 ? -19.417 -0.314 56.005 1.00 63.06 181 HIS A CA 1
ATOM 1522 C C . HIS A 1 181 ? -18.462 -0.061 57.192 1.00 63.06 181 HIS A C 1
ATOM 1524 O O . HIS A 1 181 ? -18.457 -0.859 58.133 1.00 63.06 181 HIS A O 1
ATOM 1530 N N . GLU A 1 182 ? -17.677 1.028 57.202 1.00 64.50 182 GLU A N 1
ATOM 1531 C CA . GLU A 1 182 ? -16.790 1.364 58.326 1.00 64.50 182 GLU A CA 1
ATOM 1532 C C . GLU A 1 182 ? -17.498 2.223 59.402 1.00 64.50 182 GLU A C 1
ATOM 1534 O O . GLU A 1 182 ? -18.075 3.265 59.095 1.00 64.50 182 GLU A O 1
ATOM 1539 N N . PRO A 1 183 ? -17.429 1.848 60.697 1.00 56.56 183 PRO A N 1
ATOM 1540 C CA . PRO A 1 183 ? -18.162 2.521 61.778 1.00 56.56 183 PRO A CA 1
ATOM 1541 C C . PRO A 1 183 ? -17.566 3.870 62.226 1.00 56.56 183 PRO A C 1
ATOM 1543 O O . PRO A 1 183 ? -18.160 4.546 63.067 1.00 56.56 183 PRO A O 1
ATOM 1546 N N . ASN A 1 184 ? -16.411 4.285 61.691 1.00 58.22 184 ASN A N 1
ATOM 1547 C CA . ASN A 1 184 ? -15.777 5.561 62.028 1.00 58.22 184 ASN A CA 1
ATOM 1548 C C . ASN A 1 184 ? -16.115 6.621 60.975 1.00 58.22 184 ASN A C 1
ATOM 1550 O O . ASN A 1 184 ? -15.711 6.517 59.821 1.00 58.22 184 ASN A O 1
ATOM 1554 N N . GLY A 1 185 ? -16.853 7.649 61.408 1.00 57.28 185 GLY A N 1
ATOM 1555 C CA . GLY A 1 185 ? -17.442 8.697 60.575 1.00 57.28 185 GLY A CA 1
ATOM 1556 C C . GLY A 1 185 ? -16.485 9.305 59.553 1.00 57.28 185 GLY A C 1
ATOM 1557 O O . GLY A 1 185 ? -15.710 10.211 59.861 1.00 57.28 185 GLY A O 1
ATOM 1558 N N . THR A 1 186 ? -16.594 8.840 58.312 1.00 62.47 186 THR A N 1
ATOM 1559 C CA . THR A 1 186 ? -15.984 9.485 57.154 1.00 62.47 186 THR A CA 1
ATOM 1560 C C . THR A 1 186 ? -16.675 10.829 56.921 1.00 62.47 186 THR A C 1
ATOM 1562 O O . THR A 1 186 ? -17.886 10.979 57.102 1.00 62.47 186 THR A O 1
ATOM 1565 N N . ASN A 1 187 ? -15.904 11.841 56.531 1.00 74.31 187 ASN A N 1
ATOM 1566 C CA . ASN A 1 187 ? -16.393 13.200 56.349 1.00 74.31 187 ASN A CA 1
ATOM 1567 C C . ASN A 1 187 ? -17.454 13.213 55.230 1.00 74.31 187 ASN A C 1
ATOM 1569 O O . ASN A 1 187 ? -17.127 13.072 54.056 1.00 74.31 187 ASN A O 1
ATOM 1573 N N . GLN A 1 188 ? -18.740 13.383 55.553 1.00 80.25 188 GLN A N 1
ATOM 1574 C CA . GLN A 1 188 ? -19.841 13.203 54.587 1.00 80.25 188 GLN A CA 1
ATOM 1575 C C . GLN A 1 188 ? -19.763 14.136 53.360 1.00 80.25 188 GLN A C 1
ATOM 1577 O O . GLN A 1 188 ? -20.356 13.871 52.315 1.00 80.25 188 GLN A O 1
ATOM 1582 N N . ARG A 1 189 ? -19.005 15.236 53.465 1.00 82.94 189 ARG A N 1
ATOM 1583 C CA . ARG A 1 189 ? -18.677 16.116 52.333 1.00 82.94 189 ARG A CA 1
ATOM 1584 C C . ARG A 1 189 ? -17.699 15.482 51.340 1.00 82.94 189 ARG A C 1
ATOM 1586 O O . ARG A 1 189 ? -17.793 15.785 50.158 1.00 82.94 189 ARG A O 1
ATOM 1593 N N . GLU A 1 190 ? -16.767 14.655 51.802 1.00 84.94 190 GLU A N 1
ATOM 1594 C CA . GLU A 1 190 ? -15.807 13.937 50.954 1.00 84.94 190 GLU A CA 1
ATOM 1595 C C . GLU A 1 190 ? -16.498 12.811 50.188 1.00 84.94 190 GLU A C 1
ATOM 1597 O O . GLU A 1 190 ? -16.354 12.759 48.972 1.00 84.94 190 GLU A O 1
ATOM 1602 N N . ILE A 1 191 ? -17.361 12.031 50.853 1.00 85.25 191 ILE A N 1
ATOM 1603 C CA . ILE A 1 191 ? -18.205 11.007 50.205 1.00 85.25 191 ILE A CA 1
ATOM 1604 C C . ILE A 1 191 ? -19.012 11.621 49.054 1.00 85.25 191 ILE A C 1
ATOM 1606 O O . ILE A 1 191 ? -18.920 11.164 47.920 1.00 85.25 191 ILE A O 1
ATOM 1610 N N . LYS A 1 192 ? -19.725 12.730 49.300 1.00 87.81 192 LYS A N 1
ATOM 1611 C CA . LYS A 1 192 ? -20.506 13.412 48.251 1.00 87.81 192 LYS A CA 1
ATOM 1612 C C . LYS A 1 192 ? -19.657 13.910 47.075 1.00 87.81 192 LYS A C 1
ATOM 1614 O O . LYS A 1 192 ? -20.151 13.980 45.952 1.00 87.81 192 LYS A O 1
ATOM 1619 N N . ARG A 1 193 ? -18.399 14.303 47.316 1.00 88.88 193 ARG A N 1
ATOM 1620 C CA . ARG A 1 193 ? -17.471 14.690 46.238 1.00 88.88 193 ARG A CA 1
ATOM 1621 C C . ARG A 1 193 ? -17.037 13.470 45.431 1.00 88.88 193 ARG A C 1
ATOM 1623 O O . ARG A 1 193 ? -17.025 13.548 44.209 1.00 88.88 193 ARG A O 1
ATOM 1630 N N . GLU A 1 194 ? -16.719 12.360 46.090 1.00 90.12 194 GLU A N 1
ATOM 1631 C CA . GLU A 1 194 ? -16.364 11.100 45.427 1.00 90.12 194 GLU A CA 1
ATOM 1632 C C . GLU A 1 194 ? -17.535 10.552 44.592 1.00 90.12 194 GLU A C 1
ATOM 1634 O O . GLU A 1 194 ? -17.336 10.204 43.430 1.00 90.12 194 GLU A O 1
ATOM 1639 N N . GLU A 1 195 ? -18.769 10.583 45.108 1.00 92.06 195 GLU A N 1
ATOM 1640 C CA . GLU A 1 195 ? -19.982 10.224 44.353 1.00 92.06 195 GLU A CA 1
ATOM 1641 C C . GLU A 1 195 ? -20.156 11.073 43.085 1.00 92.06 195 GLU A C 1
ATOM 1643 O O . GLU A 1 195 ? -20.511 10.557 42.023 1.00 92.06 195 GLU A O 1
ATOM 1648 N N . MET A 1 196 ? -19.909 12.384 43.183 1.00 94.31 196 MET A N 1
ATOM 1649 C CA . MET A 1 196 ? -19.986 13.291 42.038 1.00 94.31 196 MET A CA 1
ATOM 1650 C C . MET A 1 196 ? -18.918 12.955 40.990 1.00 94.31 196 MET A C 1
ATOM 1652 O O . MET A 1 196 ? -19.244 12.877 39.808 1.00 94.31 196 MET A O 1
ATOM 1656 N N . LEU A 1 197 ? -17.680 12.675 41.411 1.00 95.25 197 LEU A N 1
ATOM 1657 C CA . LEU A 1 197 ? -16.601 12.256 40.510 1.00 95.25 197 LEU A CA 1
ATOM 1658 C C . LEU A 1 197 ? -16.926 10.939 39.795 1.00 95.25 197 LEU A C 1
ATOM 1660 O O . LEU A 1 197 ? -16.725 10.833 38.587 1.00 95.25 197 LEU A O 1
ATOM 1664 N N . ILE A 1 198 ? -17.471 9.952 40.508 1.00 95.56 198 ILE A N 1
ATOM 1665 C CA . ILE A 1 198 ? -17.895 8.675 39.917 1.00 95.56 198 ILE A CA 1
ATOM 1666 C C . ILE A 1 198 ? -18.995 8.907 38.872 1.00 95.56 198 ILE A C 1
ATOM 1668 O O . ILE A 1 198 ? -18.925 8.358 37.773 1.00 95.56 198 ILE A O 1
ATOM 1672 N N . ARG A 1 199 ? -19.978 9.775 39.158 1.00 95.69 199 ARG A N 1
ATOM 1673 C CA . ARG A 1 199 ? -21.013 10.148 38.176 1.00 95.69 199 ARG A CA 1
ATOM 1674 C C . ARG A 1 199 ? -20.425 10.826 36.939 1.00 95.69 199 ARG A C 1
ATOM 1676 O O . ARG A 1 199 ? -20.840 10.518 35.826 1.00 95.69 199 ARG A O 1
ATOM 1683 N N . GLU A 1 200 ? -19.454 11.720 37.104 1.00 97.31 200 GLU A N 1
ATOM 1684 C CA . GLU A 1 200 ? -18.758 12.336 35.968 1.00 97.31 200 GLU A CA 1
ATOM 1685 C C . GLU A 1 200 ? -17.998 11.301 35.130 1.00 97.31 200 GLU A C 1
ATOM 1687 O O . GLU A 1 200 ? -18.029 11.357 33.899 1.00 97.31 200 GLU A O 1
ATOM 1692 N N . MET A 1 201 ? -17.331 10.343 35.777 1.00 97.88 201 MET A N 1
ATOM 1693 C CA . MET A 1 201 ? -16.647 9.242 35.097 1.00 97.88 201 MET A CA 1
ATOM 1694 C C . MET A 1 201 ? -17.628 8.361 34.322 1.00 97.88 201 MET A C 1
ATOM 1696 O O . MET A 1 201 ? -17.344 8.022 33.176 1.00 97.88 201 MET A O 1
ATOM 1700 N N . PHE A 1 202 ? -18.798 8.062 34.893 1.00 97.44 202 PHE A N 1
ATOM 1701 C CA . PHE A 1 202 ? -19.866 7.342 34.201 1.00 97.44 202 PHE A CA 1
ATOM 1702 C C . PHE A 1 202 ? -20.319 8.072 32.929 1.00 97.44 202 PHE A C 1
ATOM 1704 O O . PHE A 1 202 ? -20.368 7.466 31.861 1.00 97.44 202 PHE A O 1
ATOM 1711 N N . ILE A 1 203 ? -20.583 9.383 33.007 1.00 97.44 203 ILE A N 1
ATOM 1712 C CA . ILE A 1 203 ? -20.994 10.179 31.837 1.00 97.44 203 ILE A CA 1
ATOM 1713 C C . ILE A 1 203 ? -19.904 10.147 30.757 1.00 97.44 203 ILE A C 1
ATOM 1715 O O .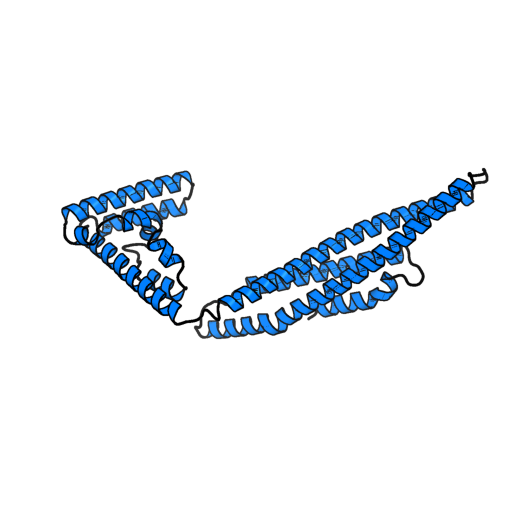 ILE A 1 203 ? -20.198 9.892 29.588 1.00 97.44 203 ILE A O 1
ATOM 1719 N N . LYS A 1 204 ? -18.635 10.344 31.142 1.00 98.06 204 LYS A N 1
ATOM 1720 C CA . LYS A 1 204 ? -17.491 10.257 30.216 1.00 98.06 204 LYS A CA 1
ATOM 1721 C C . LYS A 1 204 ? -17.381 8.874 29.575 1.00 98.06 204 LYS A C 1
ATOM 1723 O O . LYS A 1 204 ? -17.104 8.777 28.382 1.00 98.06 204 LYS A O 1
ATOM 1728 N N . MET A 1 205 ? -17.600 7.814 30.349 1.00 98.12 205 MET A N 1
ATOM 1729 C CA . MET A 1 205 ? -17.591 6.440 29.856 1.00 98.12 205 MET A CA 1
ATOM 1730 C C . MET A 1 205 ? -18.725 6.201 28.854 1.00 98.12 205 MET A C 1
ATOM 1732 O O . MET A 1 205 ? -18.460 5.648 27.790 1.00 98.12 205 MET A O 1
ATOM 1736 N N . ASN A 1 206 ? -19.949 6.667 29.133 1.00 97.75 206 ASN A N 1
ATOM 1737 C CA . ASN A 1 206 ? -21.067 6.580 28.188 1.00 97.75 206 ASN A CA 1
ATOM 1738 C C . ASN A 1 206 ? -20.749 7.292 26.867 1.00 97.75 206 ASN A C 1
ATOM 1740 O O . ASN A 1 206 ? -20.854 6.686 25.804 1.00 97.75 206 ASN A O 1
ATOM 1744 N N . MET A 1 207 ? -20.254 8.532 26.932 1.00 98.06 207 MET A N 1
ATOM 1745 C CA . MET A 1 207 ? -19.857 9.286 25.736 1.00 98.06 207 MET A CA 1
ATOM 1746 C C . MET A 1 207 ? -18.782 8.555 24.918 1.00 98.06 207 MET A C 1
ATOM 1748 O O . MET A 1 207 ? -18.876 8.492 23.694 1.00 98.06 207 MET A O 1
ATOM 1752 N N . LYS A 1 208 ? -17.779 7.958 25.578 1.00 98.25 208 LYS A N 1
ATOM 1753 C CA . LYS A 1 208 ? -16.750 7.159 24.894 1.00 98.25 208 LYS A CA 1
ATOM 1754 C C . LYS A 1 208 ? -17.324 5.893 24.252 1.00 98.25 208 LYS A C 1
ATOM 1756 O O . LYS A 1 208 ? -16.923 5.557 23.140 1.00 98.25 208 LYS A O 1
ATOM 1761 N N . ARG A 1 209 ? -18.255 5.193 24.915 1.00 98.50 209 ARG A N 1
ATOM 1762 C CA . ARG A 1 209 ? -18.930 4.016 24.336 1.00 98.50 209 ARG A CA 1
ATOM 1763 C C . ARG A 1 209 ? -19.723 4.394 23.087 1.00 98.50 209 ARG A C 1
ATOM 1765 O O . ARG A 1 209 ? -19.567 3.732 22.064 1.00 98.50 209 ARG A O 1
ATOM 1772 N N . GLU A 1 210 ? -20.505 5.473 23.139 1.00 98.31 210 GLU A N 1
ATOM 1773 C CA . GLU A 1 210 ? -21.227 6.004 21.972 1.00 98.31 210 GLU A CA 1
ATOM 1774 C C . GLU A 1 210 ? -20.273 6.354 20.827 1.00 98.31 210 GLU A C 1
ATOM 1776 O O . GLU A 1 210 ? -20.513 5.989 19.674 1.00 98.31 210 GLU A O 1
ATOM 1781 N N . GLU A 1 211 ? -19.169 7.036 21.140 1.00 98.31 211 GLU A N 1
ATOM 1782 C CA . GLU A 1 211 ? -18.178 7.443 20.151 1.00 98.31 211 GLU A CA 1
ATOM 1783 C C . GLU A 1 211 ? -17.537 6.243 19.448 1.00 98.31 211 GLU A C 1
ATOM 1785 O O . GLU A 1 211 ? -17.495 6.218 18.217 1.00 98.31 211 GLU A O 1
ATOM 1790 N N . VAL A 1 212 ? -17.072 5.247 20.209 1.00 98.50 212 VAL A N 1
ATOM 1791 C CA . VAL A 1 212 ? -16.449 4.038 19.654 1.00 98.50 212 VAL A CA 1
ATOM 1792 C C . VAL A 1 212 ? -17.441 3.280 18.775 1.00 98.50 212 VAL A C 1
ATOM 1794 O O . VAL A 1 212 ? -17.126 2.964 17.629 1.00 98.50 212 VAL A O 1
ATOM 1797 N N . VAL A 1 213 ? -18.656 3.037 19.270 1.00 98.31 213 VAL A N 1
ATOM 1798 C CA . VAL A 1 213 ? -19.701 2.312 18.533 1.00 98.31 213 VAL A CA 1
ATOM 1799 C C . VAL A 1 213 ? -20.054 3.020 17.222 1.00 98.31 213 VAL A C 1
ATOM 1801 O O . VAL A 1 213 ? -20.165 2.375 16.176 1.00 98.31 213 VAL A O 1
ATOM 1804 N N . ARG A 1 214 ? -20.185 4.352 17.249 1.00 98.19 214 ARG A N 1
ATOM 1805 C CA . ARG A 1 214 ? -20.436 5.155 16.048 1.00 98.19 214 ARG A CA 1
ATOM 1806 C C . ARG A 1 214 ? -19.279 5.056 15.056 1.00 98.19 214 ARG A C 1
ATOM 1808 O O . ARG A 1 214 ? -19.515 4.784 13.885 1.00 98.19 214 ARG A O 1
ATOM 1815 N N . GLN A 1 215 ? -18.038 5.227 15.513 1.00 98.38 215 GLN A N 1
ATOM 1816 C CA . GLN A 1 215 ? -16.873 5.146 14.630 1.00 98.38 215 GLN A CA 1
ATOM 1817 C C . GLN A 1 215 ? -16.697 3.757 14.015 1.00 98.38 215 GLN A C 1
ATOM 1819 O O . GLN A 1 215 ? -16.326 3.656 12.848 1.00 98.38 215 GLN A O 1
ATOM 1824 N N . MET A 1 216 ? -16.998 2.690 14.757 1.00 98.12 216 MET A N 1
ATOM 1825 C CA . MET A 1 216 ? -16.995 1.335 14.206 1.00 98.12 216 MET A CA 1
ATOM 1826 C C . MET A 1 216 ? -18.029 1.182 13.089 1.00 98.12 216 MET A C 1
ATOM 1828 O O . MET A 1 216 ? -17.706 0.635 12.038 1.00 98.12 216 MET A O 1
ATOM 1832 N N . ALA A 1 217 ? -19.243 1.713 13.266 1.00 98.12 217 ALA A N 1
ATOM 1833 C CA . ALA A 1 217 ? -20.248 1.719 12.203 1.00 98.12 217 ALA A CA 1
ATOM 1834 C C . ALA A 1 217 ? -19.792 2.530 10.973 1.00 98.12 217 ALA A C 1
ATOM 1836 O O . ALA A 1 217 ? -19.986 2.078 9.844 1.00 98.12 217 ALA A O 1
ATOM 1837 N N . ASP A 1 218 ? -19.153 3.686 11.187 1.00 98.19 218 ASP A N 1
ATOM 1838 C CA . ASP A 1 218 ? -18.612 4.535 10.118 1.00 98.19 218 ASP A CA 1
ATOM 1839 C C . ASP A 1 218 ? -17.510 3.813 9.323 1.00 98.19 218 ASP A C 1
ATOM 1841 O O . ASP A 1 218 ? -17.492 3.873 8.093 1.00 98.19 218 ASP A O 1
ATOM 1845 N N . VAL A 1 219 ? -16.615 3.090 10.006 1.00 98.25 219 VAL A N 1
ATOM 1846 C CA . VAL A 1 219 ? -15.585 2.269 9.353 1.00 98.25 219 VAL A CA 1
ATOM 1847 C C . VAL A 1 219 ? -16.207 1.141 8.541 1.00 98.25 219 VAL A C 1
ATOM 1849 O O . VAL A 1 219 ? -15.800 0.942 7.402 1.00 98.25 219 VAL A O 1
ATOM 1852 N N . LEU A 1 220 ? -17.209 0.436 9.073 1.00 98.25 220 LEU A N 1
ATOM 1853 C CA . LEU A 1 220 ? -17.888 -0.627 8.325 1.00 98.25 220 LEU A CA 1
ATOM 1854 C C . LEU A 1 220 ? -18.579 -0.089 7.061 1.00 98.25 220 LEU A C 1
ATOM 1856 O O . LEU A 1 220 ? -18.542 -0.751 6.031 1.00 98.25 220 LEU A O 1
ATOM 1860 N N . ASN A 1 221 ? -19.139 1.127 7.099 1.00 98.06 221 ASN A N 1
ATOM 1861 C CA . ASN A 1 221 ? -19.692 1.778 5.904 1.00 98.06 221 ASN A CA 1
ATOM 1862 C C . ASN A 1 221 ? -18.615 2.061 4.847 1.00 98.06 221 ASN A C 1
ATOM 1864 O O . ASN A 1 221 ? -18.870 1.918 3.654 1.00 98.06 221 ASN A O 1
ATOM 1868 N N . LEU A 1 222 ? -17.426 2.493 5.273 1.00 97.81 222 LEU A N 1
ATOM 1869 C CA . LEU A 1 222 ? -16.319 2.769 4.359 1.00 97.81 222 LEU A CA 1
ATOM 1870 C C . LEU A 1 222 ? -15.735 1.476 3.775 1.00 97.81 222 LEU A C 1
ATOM 1872 O O . LEU A 1 222 ? -15.449 1.427 2.581 1.00 97.81 222 LEU A O 1
ATOM 1876 N N . VAL A 1 223 ? -15.606 0.430 4.597 1.00 98.06 223 VAL A N 1
ATOM 1877 C CA . VAL A 1 223 ? -15.202 -0.908 4.147 1.00 98.06 223 VAL A CA 1
ATOM 1878 C C . VAL A 1 223 ? -16.164 -1.418 3.082 1.00 98.06 223 VAL A C 1
ATOM 1880 O O . VAL A 1 223 ? -15.711 -1.772 2.004 1.00 98.06 223 VAL A O 1
ATOM 1883 N N . GLU A 1 224 ? -17.472 -1.359 3.331 1.00 97.62 224 GLU A N 1
ATOM 1884 C CA . GLU A 1 224 ? -18.496 -1.786 2.373 1.00 97.62 224 GLU A CA 1
ATOM 1885 C C . GLU A 1 224 ? -18.389 -1.044 1.031 1.00 97.62 224 GLU A C 1
ATOM 1887 O O . GLU A 1 224 ? -18.517 -1.648 -0.030 1.00 97.62 224 GLU A O 1
ATOM 1892 N N . GLN A 1 225 ? -18.106 0.262 1.041 1.00 96.88 225 GLN A N 1
ATOM 1893 C CA . GLN A 1 225 ? -17.890 1.024 -0.196 1.00 96.88 225 GLN A CA 1
ATOM 1894 C C . GLN A 1 225 ? -16.653 0.543 -0.963 1.00 96.88 225 GLN A C 1
ATOM 1896 O O . GLN A 1 225 ? -16.726 0.332 -2.172 1.00 96.88 225 GLN A O 1
ATOM 1901 N N . VAL A 1 226 ? -15.527 0.364 -0.268 1.00 96.88 226 VAL A N 1
ATOM 1902 C CA . VAL A 1 226 ? -14.272 -0.106 -0.872 1.00 96.88 226 VAL A CA 1
ATOM 1903 C C . VAL A 1 226 ? -14.422 -1.524 -1.415 1.00 96.88 226 VAL A C 1
ATOM 1905 O O . VAL A 1 226 ? -14.024 -1.797 -2.542 1.00 96.88 226 VAL A O 1
ATOM 1908 N N . GLU A 1 227 ? -15.033 -2.412 -0.641 1.00 96.38 227 GLU A N 1
ATOM 1909 C CA . GLU A 1 227 ? -15.281 -3.805 -0.998 1.00 96.38 227 GLU A CA 1
ATOM 1910 C C . GLU A 1 227 ? -16.186 -3.917 -2.231 1.00 96.38 227 GLU A C 1
ATOM 1912 O O . GLU A 1 227 ? -15.861 -4.643 -3.170 1.00 96.38 227 GLU A O 1
ATOM 1917 N N . ASN A 1 228 ? -17.252 -3.112 -2.301 1.00 96.44 228 ASN A N 1
ATOM 1918 C CA . ASN A 1 228 ? -18.118 -3.049 -3.477 1.00 96.44 228 ASN A CA 1
ATOM 1919 C C . ASN A 1 228 ? -17.347 -2.664 -4.744 1.00 96.44 228 ASN A C 1
ATOM 1921 O O . ASN A 1 228 ? -17.516 -3.321 -5.773 1.00 96.44 228 ASN A O 1
ATOM 1925 N N . THR A 1 229 ? -16.482 -1.648 -4.684 1.00 95.81 229 THR A N 1
ATOM 1926 C CA . THR A 1 229 ? -15.646 -1.259 -5.831 1.00 95.81 229 THR A CA 1
ATOM 1927 C C . THR A 1 229 ? -14.612 -2.340 -6.168 1.00 95.81 229 THR A C 1
ATOM 1929 O O . THR A 1 229 ? -14.444 -2.680 -7.339 1.00 95.81 229 THR A O 1
ATOM 1932 N N . LEU A 1 230 ? -13.964 -2.949 -5.168 1.00 95.38 230 LEU A N 1
ATOM 1933 C CA . LEU A 1 230 ? -12.993 -4.027 -5.387 1.00 95.38 230 LEU A CA 1
ATOM 1934 C C . LEU A 1 230 ? -13.620 -5.237 -6.091 1.00 95.38 230 LEU A C 1
ATOM 1936 O O . LEU A 1 230 ? -13.038 -5.779 -7.031 1.00 95.38 230 LEU A O 1
ATOM 1940 N N . ILE A 1 231 ? -14.804 -5.661 -5.650 1.00 95.75 231 ILE A N 1
ATOM 1941 C CA . ILE A 1 231 ? -15.476 -6.865 -6.151 1.00 95.75 231 ILE A CA 1
ATOM 1942 C C . ILE A 1 231 ? -16.210 -6.601 -7.469 1.00 95.75 231 ILE A C 1
ATOM 1944 O O . ILE A 1 231 ? -16.215 -7.469 -8.345 1.00 95.75 231 ILE A O 1
ATOM 1948 N N . SER A 1 232 ? -16.821 -5.425 -7.626 1.00 95.38 232 SER A N 1
ATOM 1949 C CA . SER A 1 232 ? -17.696 -5.125 -8.769 1.00 95.38 232 SER A CA 1
ATOM 1950 C C . SER A 1 232 ? -16.979 -4.449 -9.937 1.00 95.38 232 SER A C 1
ATOM 1952 O O . SER A 1 232 ? -17.450 -4.564 -11.067 1.00 95.38 232 SER A O 1
ATOM 1954 N N . GLU A 1 233 ? -15.854 -3.770 -9.696 1.00 93.62 233 GLU A N 1
ATOM 1955 C CA . GLU A 1 233 ? -15.114 -3.026 -10.725 1.00 93.62 233 GLU A CA 1
ATOM 1956 C C . GLU A 1 233 ? -13.704 -3.598 -10.915 1.00 93.62 233 GLU A C 1
ATOM 1958 O O . GLU A 1 233 ? -13.415 -4.215 -11.943 1.00 93.62 233 GLU A O 1
ATOM 1963 N N . GLU A 1 234 ? -12.847 -3.480 -9.899 1.00 93.25 234 GLU A N 1
ATOM 1964 C CA . GLU A 1 234 ? -11.409 -3.761 -10.021 1.00 93.25 234 GLU A CA 1
ATOM 1965 C C . GLU A 1 234 ? -11.115 -5.236 -10.340 1.00 93.25 234 GLU A C 1
ATOM 1967 O O . GLU A 1 234 ? -10.319 -5.561 -11.229 1.00 93.25 234 GLU A O 1
ATOM 1972 N N . LEU A 1 235 ? -11.787 -6.163 -9.649 1.00 94.19 235 LEU A N 1
ATOM 1973 C CA . LEU A 1 235 ? -11.604 -7.597 -9.859 1.00 94.19 235 LEU A CA 1
ATOM 1974 C C . LEU A 1 235 ? -12.114 -8.060 -11.244 1.00 94.19 235 LEU A C 1
ATOM 1976 O O . LEU A 1 235 ? -11.385 -8.794 -11.921 1.00 94.19 235 LEU A O 1
ATOM 1980 N N . PRO A 1 236 ? -13.315 -7.668 -11.719 1.00 94.75 236 PRO A N 1
ATOM 1981 C CA . PRO A 1 236 ? -13.752 -7.935 -13.090 1.00 94.75 236 PRO A CA 1
ATOM 1982 C C . PRO A 1 236 ? -12.841 -7.328 -14.160 1.00 94.75 236 PRO A C 1
ATOM 1984 O O . PRO A 1 236 ? -12.529 -8.006 -15.144 1.00 94.75 236 PRO A O 1
ATOM 1987 N N . GLU A 1 237 ? -12.375 -6.091 -13.974 1.00 91.38 237 GLU A N 1
ATOM 1988 C CA . GLU A 1 237 ? -11.444 -5.445 -14.902 1.00 91.38 237 GLU A CA 1
ATOM 1989 C C . GLU A 1 237 ? -10.111 -6.192 -14.974 1.00 91.38 237 GLU A C 1
ATOM 1991 O O . GLU A 1 237 ? -9.607 -6.462 -16.069 1.00 91.38 237 GLU A O 1
ATOM 1996 N N . TRP A 1 238 ? -9.562 -6.605 -13.830 1.00 92.25 238 TRP A N 1
ATOM 1997 C CA . TRP A 1 238 ? -8.372 -7.451 -13.795 1.00 92.25 238 TRP A CA 1
ATOM 1998 C C . TRP A 1 238 ? -8.608 -8.803 -14.477 1.00 92.25 238 TRP A C 1
ATOM 2000 O O . TRP A 1 238 ? -7.795 -9.206 -15.309 1.00 92.25 238 TRP A O 1
ATOM 2010 N N . LYS A 1 239 ? -9.740 -9.479 -14.223 1.00 91.81 239 LYS A N 1
ATOM 2011 C CA . LYS A 1 239 ? -10.085 -10.746 -14.899 1.00 91.81 239 LYS A CA 1
ATOM 2012 C C . LYS A 1 239 ? -10.119 -10.576 -16.418 1.00 91.81 239 LYS A C 1
ATOM 2014 O O . LYS A 1 239 ? -9.609 -11.432 -17.142 1.00 91.81 239 LYS A O 1
ATOM 2019 N N . ARG A 1 240 ? -10.673 -9.463 -16.907 1.00 91.25 240 ARG A N 1
ATOM 2020 C CA . ARG A 1 240 ? -10.690 -9.128 -18.337 1.00 91.25 240 ARG A CA 1
ATOM 2021 C C . ARG A 1 240 ? -9.281 -8.889 -18.880 1.00 91.25 240 ARG A C 1
ATOM 2023 O O . ARG A 1 240 ? -8.943 -9.435 -19.928 1.00 91.25 240 ARG A O 1
ATOM 2030 N N . ARG A 1 241 ? -8.446 -8.114 -18.176 1.00 89.12 241 ARG A N 1
ATOM 2031 C CA . ARG A 1 241 ? -7.037 -7.894 -18.554 1.00 89.12 241 ARG A CA 1
ATOM 2032 C C . ARG A 1 241 ? -6.257 -9.205 -18.609 1.00 89.12 241 ARG A C 1
ATOM 2034 O O . ARG A 1 241 ? -5.551 -9.445 -19.582 1.00 89.12 241 ARG A O 1
ATOM 2041 N N . HIS A 1 242 ? -6.451 -10.081 -17.628 1.00 87.56 242 HIS A N 1
ATOM 2042 C CA . HIS A 1 242 ? -5.839 -11.405 -17.592 1.00 87.56 242 HIS A CA 1
ATOM 2043 C C . HIS A 1 242 ? -6.270 -12.270 -18.789 1.00 87.56 242 HIS A C 1
ATOM 2045 O O . HIS A 1 242 ? -5.423 -12.853 -19.458 1.00 87.56 242 HIS A O 1
ATOM 2051 N N . GLN A 1 243 ? -7.567 -12.314 -19.124 1.00 89.88 243 GLN A N 1
ATOM 2052 C CA . GLN A 1 243 ? -8.055 -13.024 -20.319 1.00 89.88 243 GLN A CA 1
ATOM 2053 C C . GLN A 1 243 ? -7.404 -12.511 -21.610 1.00 89.88 243 GLN A C 1
ATOM 2055 O O . GLN A 1 243 ? -7.004 -13.312 -22.453 1.00 89.88 243 GLN A O 1
ATOM 2060 N N . ILE A 1 244 ? -7.276 -11.188 -21.749 1.00 87.19 244 ILE A N 1
ATOM 2061 C CA . ILE A 1 244 ? -6.625 -10.549 -22.899 1.00 87.19 244 ILE A CA 1
ATOM 2062 C C . ILE A 1 244 ? -5.132 -10.910 -22.951 1.00 87.19 244 ILE A C 1
ATOM 2064 O O . ILE A 1 244 ? -4.623 -11.248 -24.018 1.00 87.19 244 ILE A O 1
ATOM 2068 N N . ALA A 1 245 ? -4.435 -10.903 -21.815 1.00 88.31 245 ALA A N 1
ATOM 2069 C CA . ALA A 1 245 ? -3.032 -11.308 -21.743 1.00 88.31 245 ALA A CA 1
ATOM 2070 C C . ALA A 1 245 ? -2.837 -12.778 -22.166 1.00 88.31 245 ALA A C 1
ATOM 2072 O O . ALA A 1 245 ? -1.912 -13.086 -22.916 1.00 88.31 245 ALA A O 1
ATOM 2073 N N . CYS A 1 246 ? -3.748 -13.682 -21.782 1.00 87.69 246 CYS A N 1
ATOM 2074 C CA . CYS A 1 246 ? -3.689 -15.095 -22.178 1.00 87.69 246 CYS A CA 1
ATOM 2075 C C . CYS A 1 246 ? -3.807 -15.333 -23.693 1.00 87.69 246 CYS A C 1
ATOM 2077 O O . CYS A 1 246 ? -3.373 -16.380 -24.168 1.00 87.69 246 CYS A O 1
ATOM 2079 N N . ILE A 1 247 ? -4.378 -14.393 -24.452 1.00 91.94 247 ILE A N 1
ATOM 2080 C CA . ILE A 1 247 ? -4.499 -14.479 -25.918 1.00 91.94 247 ILE A CA 1
ATOM 2081 C C . ILE A 1 247 ? -3.449 -13.631 -26.655 1.00 91.94 247 ILE A C 1
ATOM 2083 O O . ILE A 1 247 ? -3.609 -13.349 -27.840 1.00 91.94 247 ILE A O 1
ATOM 2087 N N . GLY A 1 248 ? -2.374 -13.229 -25.967 1.00 86.19 248 GLY A N 1
ATOM 2088 C CA . GLY A 1 248 ? -1.264 -12.468 -26.550 1.00 86.19 248 GLY A CA 1
ATOM 2089 C C . GLY A 1 248 ? -1.412 -10.948 -26.461 1.00 86.19 248 GLY A C 1
ATOM 2090 O O . GLY A 1 248 ? -0.685 -10.223 -27.134 1.00 86.19 248 GLY A O 1
ATOM 2091 N N . GLY A 1 249 ? -2.350 -10.452 -25.652 1.00 82.25 249 GLY A N 1
ATOM 2092 C CA . GLY A 1 249 ? -2.431 -9.036 -25.306 1.00 82.25 249 GLY A CA 1
ATOM 2093 C C . GLY A 1 249 ? -1.331 -8.588 -24.328 1.00 82.25 249 GLY A C 1
ATOM 2094 O O . GLY A 1 249 ? -0.498 -9.391 -23.906 1.00 82.25 249 GLY A O 1
ATOM 2095 N N . PRO A 1 250 ? -1.314 -7.300 -23.941 1.00 79.31 250 PRO A N 1
ATOM 2096 C CA . PRO A 1 250 ? -0.256 -6.739 -23.104 1.00 79.31 250 PRO A CA 1
ATOM 2097 C C . PRO A 1 250 ? -0.169 -7.439 -21.730 1.00 79.31 250 PRO A C 1
ATOM 2099 O O . PRO A 1 250 ? -1.207 -7.713 -21.122 1.00 79.31 250 PRO A O 1
ATOM 2102 N N . PRO A 1 251 ? 1.043 -7.673 -21.187 1.00 71.94 251 PRO A N 1
ATOM 2103 C CA . PRO A 1 251 ? 1.279 -8.522 -20.008 1.00 71.94 251 PRO A CA 1
ATOM 2104 C C . PRO A 1 251 ? 0.858 -7.910 -18.653 1.00 71.94 251 PRO A C 1
ATOM 2106 O O . PRO A 1 251 ? 1.318 -8.344 -17.599 1.00 71.94 251 PRO A O 1
ATOM 2109 N N . ASN A 1 252 ? -0.023 -6.905 -18.632 1.00 67.94 252 ASN A N 1
ATOM 2110 C CA . ASN A 1 252 ? -0.373 -6.169 -17.414 1.00 67.94 252 ASN A CA 1
ATOM 2111 C C . ASN A 1 252 ? -1.469 -6.872 -16.579 1.00 67.94 252 ASN A C 1
ATOM 2113 O O . ASN A 1 252 ? -2.616 -6.409 -16.513 1.00 67.94 252 ASN A O 1
ATOM 2117 N N . ALA A 1 253 ? -1.104 -8.003 -15.962 1.00 67.94 253 ALA A N 1
ATOM 2118 C CA . ALA A 1 253 ? -1.997 -8.863 -15.178 1.00 67.94 253 ALA A CA 1
ATOM 2119 C C . ALA A 1 253 ? -1.472 -9.222 -13.769 1.00 67.94 253 ALA A C 1
ATOM 2121 O O . ALA A 1 253 ? -1.951 -10.191 -13.178 1.00 67.94 253 ALA A O 1
ATOM 2122 N N . CYS A 1 254 ? -0.516 -8.473 -13.198 1.00 82.62 254 CYS A N 1
ATOM 2123 C CA . CYS A 1 254 ? -0.085 -8.742 -11.820 1.00 82.62 254 CYS A CA 1
ATOM 2124 C C . CYS A 1 254 ? -1.241 -8.525 -10.825 1.00 82.62 254 CYS A C 1
ATOM 2126 O O . CYS A 1 254 ? -2.120 -7.684 -11.035 1.00 82.62 254 CYS A O 1
ATOM 2128 N N . LEU A 1 255 ? -1.258 -9.332 -9.763 1.00 89.69 255 LEU A N 1
ATOM 2129 C CA . LEU A 1 255 ? -2.276 -9.276 -8.712 1.00 89.69 255 LEU A CA 1
ATOM 2130 C C . LEU A 1 255 ? -1.873 -8.373 -7.545 1.00 89.69 255 LEU A C 1
ATOM 2132 O O . LEU A 1 255 ? -2.716 -8.093 -6.705 1.00 89.69 255 LEU A O 1
ATOM 2136 N N . ASP A 1 256 ? -0.626 -7.907 -7.492 1.00 89.62 256 ASP A N 1
ATOM 2137 C CA . ASP A 1 256 ? -0.016 -7.297 -6.304 1.00 89.62 256 ASP A CA 1
ATOM 2138 C C . ASP A 1 256 ? -0.840 -6.145 -5.716 1.00 89.62 256 ASP A C 1
ATOM 2140 O O . ASP A 1 256 ? -1.047 -6.077 -4.503 1.00 89.62 256 ASP A O 1
ATOM 2144 N N . GLN A 1 257 ? -1.370 -5.268 -6.574 1.00 91.25 257 GLN A N 1
ATOM 2145 C CA . GLN A 1 257 ? -2.192 -4.137 -6.146 1.00 91.25 257 GLN A CA 1
ATOM 2146 C C . GLN A 1 257 ? -3.533 -4.599 -5.553 1.00 91.25 257 GLN A C 1
ATOM 2148 O O . GLN A 1 257 ? -3.888 -4.212 -4.441 1.00 91.25 257 GLN A O 1
ATOM 2153 N N . LEU A 1 258 ? -4.249 -5.484 -6.259 1.00 94.31 258 LEU A N 1
ATOM 2154 C CA . LEU A 1 258 ? -5.500 -6.074 -5.774 1.00 94.31 258 LEU A CA 1
ATOM 2155 C C . LEU A 1 258 ? -5.274 -6.834 -4.468 1.00 94.31 258 LEU A C 1
ATOM 2157 O O . LEU A 1 258 ? -5.992 -6.625 -3.496 1.00 94.31 258 LEU A O 1
ATOM 2161 N N . GLN A 1 259 ? -4.251 -7.687 -4.429 1.00 95.00 259 GLN A N 1
ATOM 2162 C CA . GLN A 1 259 ? -3.886 -8.456 -3.249 1.00 95.00 259 GLN A CA 1
ATOM 2163 C C . GLN A 1 259 ? -3.615 -7.529 -2.064 1.00 95.00 259 GLN A C 1
ATOM 2165 O O . GLN A 1 259 ? -4.079 -7.814 -0.962 1.00 95.00 259 GLN A O 1
ATOM 2170 N N . THR A 1 260 ? -2.924 -6.410 -2.284 1.00 95.56 260 THR A N 1
ATOM 2171 C CA . THR A 1 260 ? -2.653 -5.409 -1.247 1.00 95.56 260 THR A CA 1
ATOM 2172 C C . THR A 1 260 ? -3.944 -4.796 -0.703 1.00 95.56 260 THR A C 1
ATOM 2174 O O . THR A 1 260 ? -4.127 -4.750 0.516 1.00 95.56 260 THR A O 1
ATOM 2177 N N . TRP A 1 261 ? -4.870 -4.379 -1.572 1.00 97.31 261 TRP A N 1
ATOM 2178 C CA . TRP A 1 261 ? -6.156 -3.818 -1.146 1.00 97.31 261 TRP A CA 1
ATOM 2179 C C . TRP A 1 261 ? -7.021 -4.831 -0.400 1.00 97.31 261 TRP A C 1
ATOM 2181 O O . TRP A 1 261 ? -7.437 -4.555 0.726 1.00 97.31 261 TRP A O 1
ATOM 2191 N N . PHE A 1 262 ? -7.229 -6.019 -0.975 1.00 97.12 262 PHE A N 1
ATOM 2192 C CA . PHE A 1 262 ? -8.006 -7.088 -0.342 1.00 97.12 262 PHE A CA 1
ATOM 2193 C C . PHE A 1 262 ? -7.410 -7.489 1.011 1.00 97.12 262 PHE A C 1
ATOM 2195 O O . PHE A 1 262 ? -8.140 -7.589 1.995 1.00 97.12 262 PHE A O 1
ATOM 2202 N N . THR A 1 263 ? -6.086 -7.656 1.094 1.00 97.19 263 THR A N 1
ATOM 2203 C CA . THR A 1 263 ? -5.414 -8.018 2.353 1.00 97.19 263 THR A CA 1
ATOM 2204 C C . THR A 1 263 ? -5.590 -6.924 3.403 1.00 97.19 263 THR A C 1
ATOM 2206 O O . THR A 1 263 ? -5.974 -7.223 4.530 1.00 97.19 263 THR A O 1
ATOM 2209 N N . SER A 1 264 ? -5.392 -5.652 3.044 1.00 97.31 264 SER A N 1
ATOM 2210 C CA . SER A 1 264 ? -5.536 -4.539 3.991 1.00 97.31 264 SER A CA 1
ATOM 2211 C C . SER A 1 264 ? -6.973 -4.389 4.505 1.00 97.31 264 SER A C 1
ATOM 2213 O O . SER A 1 264 ? -7.178 -4.096 5.686 1.00 97.31 264 SER A O 1
ATOM 2215 N N . VAL A 1 265 ? -7.979 -4.592 3.648 1.00 97.50 265 VAL A N 1
ATOM 2216 C CA . VAL A 1 265 ? -9.394 -4.577 4.055 1.00 97.50 265 VAL A CA 1
ATOM 2217 C C . VAL A 1 265 ? -9.711 -5.771 4.960 1.00 97.50 265 VAL A C 1
ATOM 2219 O O . VAL A 1 265 ? -10.304 -5.586 6.024 1.00 97.50 265 VAL A O 1
ATOM 2222 N N . ALA A 1 266 ? -9.250 -6.975 4.607 1.00 97.31 266 ALA A N 1
ATOM 2223 C CA . ALA A 1 266 ? -9.455 -8.182 5.406 1.00 97.31 266 ALA A CA 1
ATOM 2224 C C . ALA A 1 266 ? -8.813 -8.077 6.801 1.00 97.31 266 ALA A C 1
ATOM 2226 O O . ALA A 1 266 ? -9.446 -8.405 7.807 1.00 97.31 266 ALA A O 1
ATOM 2227 N N . GLU A 1 267 ? -7.582 -7.566 6.888 1.00 97.50 267 GLU A N 1
ATOM 2228 C CA . GLU A 1 267 ? -6.910 -7.283 8.161 1.00 97.50 267 GLU A CA 1
ATOM 2229 C C . GLU A 1 267 ? -7.690 -6.261 8.998 1.00 97.50 267 GLU A C 1
ATOM 2231 O O . GLU A 1 267 ? -7.856 -6.448 10.205 1.00 97.50 267 GLU A O 1
ATOM 2236 N N . SER A 1 268 ? -8.215 -5.211 8.360 1.00 98.00 268 SER A N 1
ATOM 2237 C CA . SER A 1 268 ? -9.008 -4.172 9.026 1.00 98.00 268 SER A CA 1
ATOM 2238 C C . SER A 1 268 ? -10.311 -4.734 9.601 1.00 98.00 268 SER A C 1
ATOM 2240 O O . SER A 1 268 ? -10.627 -4.488 10.765 1.00 98.00 268 SER A O 1
ATOM 2242 N N . LEU A 1 269 ? -11.041 -5.554 8.840 1.00 97.75 269 LEU A N 1
ATOM 2243 C CA . LEU A 1 269 ? -12.242 -6.250 9.320 1.00 97.75 269 LEU A CA 1
ATOM 2244 C C . LEU A 1 269 ? -11.928 -7.215 10.469 1.00 97.75 269 LEU A C 1
ATOM 2246 O O . LEU A 1 269 ? -12.676 -7.289 11.448 1.00 97.75 269 LEU A O 1
ATOM 2250 N N . GLN A 1 270 ? -10.800 -7.922 10.394 1.00 97.38 270 GLN A N 1
ATOM 2251 C CA . GLN A 1 270 ? -10.368 -8.815 11.465 1.00 97.38 270 GLN A CA 1
ATOM 2252 C C . GLN A 1 270 ? -10.040 -8.046 12.753 1.00 97.38 270 GLN A C 1
ATOM 2254 O O . GLN A 1 270 ? -10.378 -8.508 13.845 1.00 97.38 270 GLN A O 1
ATOM 2259 N N . GLN A 1 271 ? -9.438 -6.861 12.645 1.00 97.81 271 GLN A N 1
ATOM 2260 C CA . GLN A 1 271 ? -9.226 -5.966 13.784 1.00 97.81 271 GLN A CA 1
ATOM 2261 C C . GLN A 1 271 ? -10.554 -5.437 14.339 1.00 97.81 271 GLN A C 1
ATOM 2263 O O . GLN A 1 271 ? -10.765 -5.505 15.545 1.00 97.81 271 GLN A O 1
ATOM 2268 N N . VAL A 1 272 ? -11.505 -5.022 13.494 1.00 97.75 272 VAL A N 1
ATOM 2269 C CA . VAL A 1 272 ? -12.855 -4.625 13.947 1.00 97.75 272 VAL A CA 1
ATOM 2270 C C . VAL A 1 272 ? -13.542 -5.763 14.711 1.00 97.75 272 VAL A C 1
ATOM 2272 O O . VAL A 1 272 ? -14.139 -5.533 15.763 1.00 97.75 272 VAL A O 1
ATOM 2275 N N . ARG A 1 273 ? -13.398 -7.014 14.259 1.00 97.38 273 ARG A N 1
ATOM 2276 C CA . ARG A 1 273 ? -13.897 -8.193 14.983 1.00 97.38 273 ARG A CA 1
ATOM 2277 C C . ARG A 1 273 ? -13.233 -8.361 16.357 1.00 97.38 273 ARG A C 1
ATOM 2279 O O . ARG A 1 273 ? -13.905 -8.767 17.305 1.00 97.38 273 ARG A O 1
ATOM 2286 N N . GLN A 1 274 ? -11.935 -8.084 16.489 1.00 97.75 274 GLN A N 1
ATOM 2287 C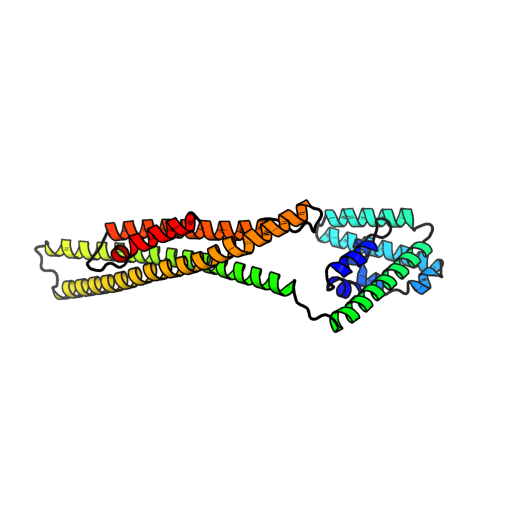 CA . GLN A 1 274 ? -11.242 -8.097 17.787 1.00 97.75 274 GLN A CA 1
ATOM 2288 C C . GLN A 1 274 ? -11.730 -6.964 18.697 1.00 97.75 274 GLN A C 1
ATOM 2290 O O . GLN A 1 274 ? -12.009 -7.205 19.871 1.00 97.75 274 GLN A O 1
ATOM 2295 N N . HIS A 1 275 ? -11.925 -5.768 18.143 1.00 98.06 275 HIS A N 1
ATOM 2296 C CA . HIS A 1 275 ? -12.485 -4.613 18.846 1.00 98.06 275 HIS A CA 1
ATOM 2297 C C . HIS A 1 275 ? -13.883 -4.906 19.392 1.00 98.06 275 HIS A C 1
ATOM 2299 O O . HIS A 1 275 ? -14.159 -4.605 20.550 1.00 98.06 275 HIS A O 1
ATOM 2305 N N . LEU A 1 276 ? -14.741 -5.576 18.611 1.00 97.38 276 LEU A N 1
ATOM 2306 C CA . LEU A 1 276 ? -16.064 -6.012 19.072 1.00 97.38 276 LEU A CA 1
ATOM 2307 C C . LEU A 1 276 ? -15.977 -6.965 20.260 1.00 97.38 276 LEU A C 1
ATOM 2309 O O . LEU A 1 276 ? -16.650 -6.740 21.262 1.00 97.38 276 LEU A O 1
ATOM 2313 N N . LYS A 1 277 ? -15.107 -7.981 20.198 1.00 97.62 277 LYS A N 1
ATOM 2314 C CA . LYS A 1 277 ? -14.883 -8.876 21.346 1.00 97.62 277 LYS A CA 1
ATOM 2315 C C . LYS A 1 277 ? -14.473 -8.092 22.586 1.00 97.62 277 LYS A C 1
ATOM 2317 O O . LYS A 1 277 ? -14.990 -8.355 23.667 1.00 97.62 277 LYS A O 1
ATOM 2322 N N . LYS A 1 278 ? -13.595 -7.099 22.420 1.00 98.31 278 LYS A N 1
ATOM 2323 C CA . LYS A 1 278 ? -13.143 -6.276 23.536 1.00 98.31 278 LYS A CA 1
ATOM 2324 C C . LYS A 1 278 ? -14.266 -5.429 24.135 1.00 98.31 278 LYS A C 1
ATOM 2326 O O . LYS A 1 278 ? -14.381 -5.340 25.352 1.00 98.31 278 LYS A O 1
ATOM 2331 N N . LEU A 1 279 ? -15.134 -4.855 23.304 1.00 97.94 279 LEU A N 1
ATOM 2332 C CA . LEU A 1 279 ? -16.319 -4.140 23.781 1.00 97.94 279 LEU A CA 1
ATOM 2333 C C . LEU A 1 279 ? -17.284 -5.055 24.542 1.00 97.94 279 LEU A C 1
ATOM 2335 O O . LEU A 1 279 ? -17.818 -4.635 25.564 1.00 97.94 279 LEU A O 1
ATOM 2339 N N . LEU A 1 280 ? -17.465 -6.302 24.100 1.00 96.75 280 LEU A N 1
ATOM 2340 C CA . LEU A 1 280 ? -18.291 -7.281 24.813 1.00 96.75 280 LEU A CA 1
ATOM 2341 C C . LEU A 1 280 ? -17.695 -7.664 26.175 1.00 96.75 280 LEU A C 1
ATOM 2343 O O . LEU A 1 280 ? -18.438 -7.823 27.140 1.00 96.75 280 LEU A O 1
ATOM 2347 N N . GLU A 1 281 ? -16.368 -7.771 26.294 1.00 98.19 281 GLU A N 1
ATOM 2348 C CA . GLU A 1 281 ? -15.707 -7.942 27.598 1.00 98.19 281 GLU A CA 1
ATOM 2349 C C . GLU A 1 281 ? -15.992 -6.751 28.531 1.00 98.19 281 GLU A C 1
ATOM 2351 O O . GLU A 1 281 ? -16.269 -6.935 29.718 1.00 98.19 281 GLU A O 1
ATOM 2356 N N . LEU A 1 282 ? -15.964 -5.523 28.001 1.00 98.06 282 LEU A N 1
ATOM 2357 C CA . LEU A 1 282 ? -16.275 -4.313 28.767 1.00 98.06 282 LEU A CA 1
ATOM 2358 C C . LEU A 1 282 ? -17.761 -4.228 29.157 1.00 98.06 282 LEU A C 1
ATOM 2360 O O . LEU A 1 282 ? -18.058 -3.817 30.279 1.00 98.06 282 LEU A O 1
ATOM 2364 N N . GLU A 1 283 ? -18.682 -4.648 28.284 1.00 97.44 283 GLU A N 1
ATOM 2365 C CA . GLU A 1 283 ? -20.119 -4.788 28.582 1.00 97.44 283 GLU A CA 1
ATOM 2366 C C . GLU A 1 283 ? -20.346 -5.803 29.712 1.00 97.44 283 GLU A C 1
ATOM 2368 O O . GLU A 1 283 ? -21.075 -5.518 30.659 1.00 97.44 283 GLU A O 1
ATOM 2373 N N . GLN A 1 284 ? -19.674 -6.960 29.662 1.00 97.25 284 GLN A N 1
ATOM 2374 C CA . GLN A 1 284 ? -19.769 -7.989 30.705 1.00 97.25 284 GLN A CA 1
ATOM 2375 C C . GLN A 1 284 ? -19.274 -7.493 32.067 1.00 97.25 284 GLN A C 1
ATOM 2377 O O . GLN A 1 284 ? -19.880 -7.808 33.090 1.00 97.25 284 GLN A O 1
ATOM 2382 N N . LYS A 1 285 ? -18.182 -6.716 32.090 1.00 96.75 285 LYS A N 1
ATOM 2383 C CA . LYS A 1 285 ? -17.666 -6.093 33.318 1.00 96.75 285 LYS A CA 1
ATOM 2384 C C . LYS A 1 285 ? -18.646 -5.059 33.888 1.00 96.75 285 LYS A C 1
ATOM 2386 O O . LYS A 1 285 ? -18.770 -4.952 35.105 1.00 96.75 285 LYS A O 1
ATOM 2391 N N . TYR A 1 286 ? -19.292 -4.268 33.029 1.00 95.88 286 TYR A N 1
ATOM 2392 C CA . TYR A 1 286 ? -20.203 -3.202 33.442 1.00 95.88 286 TYR A CA 1
ATOM 2393 C C . TYR A 1 286 ? -21.179 -2.821 32.320 1.00 95.88 286 TYR A C 1
ATOM 2395 O O . TYR A 1 286 ? -20.767 -2.454 31.216 1.00 95.88 286 TYR A O 1
ATOM 2403 N N . THR A 1 287 ? -22.476 -2.816 32.627 1.00 97.19 287 THR A N 1
ATOM 2404 C CA . THR A 1 287 ? -23.541 -2.379 31.715 1.00 97.19 287 THR A CA 1
ATOM 2405 C C . THR A 1 287 ? -24.620 -1.599 32.469 1.00 97.19 287 THR A C 1
ATOM 2407 O O . THR A 1 287 ? -24.623 -1.547 33.701 1.00 97.19 287 THR A O 1
ATOM 2410 N N . TYR A 1 288 ? -25.509 -0.948 31.726 1.00 96.62 288 TYR A N 1
ATOM 2411 C CA . TYR A 1 288 ? -26.559 -0.072 32.236 1.00 96.62 288 TYR A CA 1
ATOM 2412 C C . TYR A 1 288 ? -27.693 0.066 31.213 1.00 96.62 288 TYR A C 1
ATOM 2414 O O . TYR A 1 288 ? -27.593 -0.372 30.066 1.00 96.62 288 TYR A O 1
ATOM 2422 N N . GLU A 1 289 ? -28.803 0.670 31.637 1.00 95.88 289 GLU A N 1
ATOM 2423 C CA . GLU A 1 289 ? -29.939 0.924 30.754 1.00 95.88 289 GLU A CA 1
ATOM 2424 C C . GLU A 1 289 ? -29.521 1.822 29.580 1.00 95.88 289 GLU A C 1
ATOM 2426 O O . GLU A 1 289 ? -28.932 2.881 29.781 1.00 95.88 289 GLU A O 1
ATOM 2431 N N . ASN A 1 290 ? -29.847 1.403 28.355 1.00 94.56 290 ASN A N 1
ATOM 2432 C CA . ASN A 1 290 ? -29.456 2.074 27.109 1.00 94.56 290 ASN A CA 1
ATOM 2433 C C . ASN A 1 290 ? -27.944 2.116 26.824 1.00 94.56 290 ASN A C 1
ATOM 2435 O O . ASN A 1 290 ? -27.494 2.975 26.073 1.00 94.56 290 ASN A O 1
ATOM 2439 N N . ASP A 1 291 ? -27.168 1.167 27.355 1.00 97.69 291 ASP A N 1
ATOM 2440 C CA . ASP A 1 291 ? -25.753 1.011 27.009 1.00 97.69 291 ASP A CA 1
ATOM 2441 C C . ASP A 1 291 ? -25.543 0.863 25.479 1.00 97.69 291 ASP A C 1
ATOM 2443 O O . ASP A 1 291 ? -26.054 -0.093 24.875 1.00 97.69 291 ASP A O 1
ATOM 2447 N N . PRO A 1 292 ? -24.773 1.764 24.835 1.00 97.62 292 PRO A N 1
ATOM 2448 C CA . PRO A 1 292 ? -24.573 1.769 23.385 1.00 97.62 292 PRO A CA 1
ATOM 2449 C C . PRO A 1 292 ? -23.993 0.464 22.835 1.00 97.62 292 PRO A C 1
ATOM 2451 O O . PRO A 1 292 ? -24.344 0.053 21.725 1.00 97.62 292 PRO A O 1
ATOM 2454 N N . ILE A 1 293 ? -23.122 -0.202 23.606 1.00 97.56 293 ILE A N 1
ATOM 2455 C CA . ILE A 1 293 ? -22.525 -1.486 23.210 1.00 97.56 293 ILE A CA 1
ATOM 2456 C C . ILE A 1 293 ? -23.632 -2.537 23.097 1.00 97.56 293 ILE A C 1
ATOM 2458 O O . ILE A 1 293 ? -23.787 -3.171 22.053 1.00 97.56 293 ILE A O 1
ATOM 2462 N N . THR A 1 294 ? -24.470 -2.638 24.130 1.00 96.81 294 THR A N 1
ATOM 2463 C CA . THR A 1 294 ? -25.599 -3.575 24.182 1.00 96.81 294 THR A CA 1
ATOM 2464 C C . THR A 1 294 ? -26.578 -3.342 23.028 1.00 96.81 294 THR A C 1
ATOM 2466 O O . THR A 1 294 ? -27.037 -4.294 22.398 1.00 96.81 294 THR A O 1
ATOM 2469 N N . GLN A 1 295 ? -26.879 -2.077 22.714 1.00 96.62 295 GLN A N 1
ATOM 2470 C CA . GLN A 1 295 ? -27.825 -1.714 21.654 1.00 96.62 295 GLN A CA 1
ATOM 2471 C C . GLN A 1 295 ? -27.318 -2.026 20.240 1.00 96.62 295 GLN A C 1
ATOM 2473 O O . GLN A 1 295 ? -28.125 -2.256 19.337 1.00 96.62 295 GLN A O 1
ATOM 2478 N N . LYS A 1 296 ? -25.999 -1.984 20.015 1.00 95.56 296 LYS A N 1
ATOM 2479 C CA . LYS A 1 296 ? -25.407 -2.079 18.670 1.00 95.56 296 LYS A CA 1
ATOM 2480 C C . LYS A 1 296 ? -24.615 -3.356 18.412 1.00 95.56 296 LYS A C 1
ATOM 2482 O O . LYS A 1 296 ? -24.245 -3.574 17.260 1.00 95.56 296 LYS A O 1
ATOM 2487 N N . LYS A 1 297 ? -24.391 -4.210 19.417 1.00 93.19 297 LYS A N 1
ATOM 2488 C CA . LYS A 1 297 ? -23.557 -5.414 19.275 1.00 93.19 297 LYS A CA 1
ATOM 2489 C C . LYS A 1 297 ? -23.962 -6.318 18.113 1.00 93.19 297 LYS A C 1
ATOM 2491 O O . LYS A 1 297 ? -23.126 -6.576 17.258 1.00 93.19 297 LYS A O 1
ATOM 2496 N N . SER A 1 298 ? -25.235 -6.709 18.015 1.00 94.12 298 SER A N 1
ATOM 2497 C CA . SER A 1 298 ? -25.706 -7.620 16.961 1.00 94.12 298 SER A CA 1
ATOM 2498 C C . SER A 1 298 ? -25.515 -7.015 15.574 1.00 94.12 298 SER A C 1
ATOM 2500 O O . SER A 1 298 ? -24.942 -7.639 14.691 1.00 94.12 298 SER A O 1
ATOM 2502 N N . PHE A 1 299 ? -25.898 -5.747 15.414 1.00 96.06 299 PHE A N 1
ATOM 2503 C CA . PHE A 1 299 ? -25.719 -5.014 14.165 1.00 96.06 299 PHE A CA 1
ATOM 2504 C C . PHE A 1 299 ? -24.252 -4.967 13.713 1.00 96.06 299 PHE A C 1
ATOM 2506 O O . PHE A 1 299 ? -23.965 -5.190 12.537 1.00 96.06 299 PHE A O 1
ATOM 2513 N N . LEU A 1 300 ? -23.320 -4.669 14.623 1.00 96.81 300 LEU A N 1
ATOM 2514 C CA . LEU A 1 300 ? -21.900 -4.584 14.280 1.00 96.81 300 LEU A CA 1
ATOM 2515 C C . LEU A 1 300 ? -21.283 -5.965 14.022 1.00 96.81 300 LEU A C 1
ATOM 2517 O O . LEU A 1 300 ? -20.469 -6.094 13.106 1.00 96.81 300 LEU A O 1
ATOM 2521 N N . GLU A 1 301 ? -21.668 -6.989 14.786 1.00 95.44 301 GLU A N 1
ATOM 2522 C CA . GLU A 1 301 ? -21.207 -8.367 14.590 1.00 95.44 301 GLU A CA 1
ATOM 2523 C C . GLU A 1 301 ? -21.669 -8.931 13.245 1.00 95.44 301 GLU A C 1
ATOM 2525 O O . GLU A 1 301 ? -20.840 -9.422 12.472 1.00 95.44 301 GLU A O 1
ATOM 2530 N N . ASP A 1 302 ? -22.961 -8.802 12.940 1.00 96.19 302 ASP A N 1
ATOM 2531 C CA . ASP A 1 302 ? -23.555 -9.313 11.706 1.00 96.19 302 ASP A CA 1
ATOM 2532 C C . ASP A 1 302 ? -22.956 -8.620 10.480 1.00 96.19 302 ASP A C 1
ATOM 2534 O O . ASP A 1 302 ? -22.578 -9.288 9.515 1.00 96.19 302 ASP A O 1
ATOM 2538 N N . ARG A 1 303 ? -22.787 -7.290 10.526 1.00 96.69 303 ARG A N 1
ATOM 2539 C CA . ARG A 1 303 ? -22.165 -6.541 9.422 1.00 96.69 303 ARG A CA 1
ATOM 2540 C C . ARG A 1 303 ? -20.698 -6.884 9.230 1.00 96.69 303 ARG A C 1
ATOM 2542 O O . ARG A 1 303 ? -20.283 -7.103 8.098 1.00 96.69 303 ARG A O 1
ATOM 2549 N N . THR A 1 304 ? -19.921 -6.964 10.310 1.00 96.00 304 THR A N 1
ATOM 2550 C CA . THR A 1 304 ? -18.506 -7.361 10.216 1.00 96.00 304 THR A CA 1
ATOM 2551 C C . THR A 1 304 ? -18.375 -8.753 9.600 1.00 96.00 304 THR A C 1
ATOM 2553 O O . THR A 1 304 ? -17.513 -8.978 8.756 1.00 96.00 304 THR A O 1
ATOM 2556 N N . LEU A 1 305 ? -19.237 -9.695 10.002 1.00 94.44 305 LEU A N 1
ATOM 2557 C CA . LEU A 1 305 ? -19.220 -11.056 9.471 1.00 94.44 305 LEU A CA 1
ATOM 2558 C C . LEU A 1 305 ? -19.649 -11.119 8.002 1.00 94.44 305 LEU A C 1
ATOM 2560 O O . LEU A 1 305 ? -19.078 -11.908 7.252 1.00 94.44 305 LEU A O 1
ATOM 2564 N N . LEU A 1 306 ? -20.652 -10.330 7.612 1.00 95.69 306 LEU A N 1
ATOM 2565 C CA . LEU A 1 306 ? -21.123 -10.252 6.232 1.00 95.69 306 LEU A CA 1
ATOM 2566 C C . LEU A 1 306 ? -20.014 -9.745 5.305 1.00 95.69 306 LEU A C 1
ATOM 2568 O O . LEU A 1 306 ? -19.678 -10.429 4.345 1.00 95.69 306 LEU A O 1
ATOM 2572 N N . LEU A 1 307 ? -19.405 -8.607 5.643 1.00 95.75 307 LEU A N 1
ATOM 2573 C CA . LEU A 1 307 ? -18.321 -8.005 4.860 1.00 95.75 307 LEU A CA 1
ATOM 2574 C C . LEU A 1 307 ? -17.099 -8.930 4.782 1.00 95.75 307 LEU A C 1
ATOM 2576 O O . LEU A 1 307 ? -16.518 -9.134 3.730 1.00 95.75 307 LEU A O 1
ATOM 2580 N N . PHE A 1 308 ? -16.756 -9.619 5.874 1.00 92.38 308 PHE A N 1
ATOM 2581 C CA . PHE A 1 308 ? -15.619 -10.545 5.856 1.00 92.38 308 PHE A CA 1
ATOM 2582 C C . PHE A 1 308 ? -15.838 -11.807 4.997 1.00 92.38 308 PHE A C 1
ATOM 2584 O O . PHE A 1 308 ? -14.880 -12.515 4.693 1.00 92.38 308 PHE A O 1
ATOM 2591 N N . ARG A 1 309 ? -17.088 -12.155 4.667 1.00 90.62 309 ARG A N 1
ATOM 2592 C CA . ARG A 1 309 ? -17.420 -13.364 3.891 1.00 90.62 309 ARG A CA 1
ATOM 2593 C C . ARG A 1 309 ? -17.577 -13.123 2.393 1.00 90.62 309 ARG A C 1
ATOM 2595 O O . ARG A 1 309 ? -17.584 -14.113 1.661 1.00 90.62 309 ARG A O 1
ATOM 2602 N N . THR A 1 310 ? -17.813 -11.881 1.994 1.00 78.75 310 THR A N 1
ATOM 2603 C CA . THR A 1 310 ? -18.112 -11.496 0.610 1.00 78.75 310 THR A CA 1
ATOM 2604 C C . THR A 1 310 ? -16.835 -11.507 -0.229 1.00 78.75 310 THR A C 1
ATOM 2606 O O . THR A 1 310 ? -16.927 -11.926 -1.405 1.00 78.75 310 THR A O 1
#

Organism: Conger conger (NCBI:txid82655)

Foldseek 3Di:
DFLVVLQVPFDPVLVVVLVVLADLLHHCVLCVQCVVVLVVDDLVVLLVDVVSLLVVLVVSLVSLVVVLVVCVVVVVPVVNVVSVSSSVSNCVRPNVPSSVVSVSSVVSVVVSVVSSVVRVVVPVPDDDPDPVVVVVVLVVLVVLLVVLLVLLVVLVVLLVVLVVLLVVLVVLVVVLVVVVPDPPDDDVVVSVVSVVVSVVSVVVSLVSQLVSLVSLVVSLVSLVVSLCCLVVPVVVVLVVVVVCVVVPHDPPNDCVSSCVSVVSSLVSLVSSVVSLVSLVVSCVVDDDPPRSNVVCSVVSNVSSVVSNVD